Protein AF-0000000084850342 (afdb_homodimer)

Nearest PDB structures (foldseek):
  2ftr-assembly1_B  TM=5.563E-01  e=1.053E-02  Halalkalibacterium halodurans C-125
  3hfk-assembly1_A  TM=5.126E-01  e=3.445E-02  Pseudomonas reinekei
  3csy-assembly1_L  TM=2.419E-01  e=5.853E+00  Ebola virus - Mayinga, Zaire, 1976
  7ane-assembly1_ac  TM=3.069E-01  e=9.280E+00  Leishmania major
  7pkt-assembly1_r  TM=1.997E-01  e=8.135E+00  Chlamydomonas reinhardtii

Solvent-accessible surface area (backbone atoms only — not comparable to full-atom values): 12712 Å² total; per-residue (Å²): 54,22,56,31,85,89,40,42,66,58,46,54,48,41,42,66,71,43,41,47,60,37,41,51,69,19,76,49,43,52,35,42,40,36,30,36,59,72,46,65,49,55,49,55,73,54,85,68,68,70,76,60,72,71,52,45,31,47,74,50,70,44,58,74,52,78,67,41,72,72,36,68,51,39,49,56,44,71,63,39,71,67,54,52,56,49,60,70,46,37,41,31,39,65,50,71,45,63,44,80,75,46,77,73,45,81,38,72,71,78,72,78,114,53,22,56,33,84,90,39,42,67,57,47,54,45,42,42,66,70,44,41,47,60,37,43,49,70,19,78,50,38,47,35,42,38,35,31,36,59,73,46,68,49,57,48,56,73,52,85,67,68,71,76,58,71,72,52,46,32,47,76,49,71,43,59,74,52,78,67,42,72,71,35,69,51,39,50,56,44,71,62,39,71,67,54,52,53,48,61,72,46,37,41,31,41,64,50,71,46,64,44,79,74,50,77,48,64,74,43,70,71,75,73,78,114

InterPro domains:
  IPR011008 Dimeric alpha-beta barrel [SSF54909] (3-90)

Radius of gyration: 18.78 Å; Cα contacts (8 Å, |Δi|>4): 374; chains: 2; bounding box: 49×50×40 Å

Foldseek 3Di:
DAFDPVCVVVLVCCVVPAQVVLLVPQPFWDDKDKDADDDDFDDDPDPPPPGDDDHGMDMDTGGNDPCSCVDPSNVVSCPDPSNVVRVVRGPDDDDDDDDDPDDPDPPPPVPVD/DAFDPVCVVVLVCCVVPAQVVLLVPQPFWDDKDKDADDDDFDDDPDPPPPGDDDHGMDMDTGGNDPCSCVDPSNVVSCPDPSNVVRVVRGPDDDDDDDDDPDDDDPPPPVPVD

Organism: Agaricus bisporus var. burnettii (strain JB137-S8 / ATCC MYA-4627 / FGSC 10392) (NCBI:txid597362)

Secondary structure (DSSP, 8-state):
-EE-GGGHHHHHHHIIIIIHHHHHTSTTEEEEEEEEEEEEEEEESSS-----PPPSEEEEEEES-GGGGGSHHHHHHT--HHHHHHHHTEEEEEEEEEEEEEEEEE---GGG-/-EE-GGGHHHHHHHIIIIIHHHHHTSTTEEEEEEEEEEEEEEEESSS-----PPPSEEEEEEES-GGGGGSHHHHHHT--HHHHHHHHHEEEEEEEEEEEEEE------GGG-

Structure (mmCIF, N/CA/C/O backbone):
data_AF-0000000084850342-model_v1
#
loop_
_entity.id
_entity.type
_entity.pdbx_description
1 polymer 'EthD domain-containing protein'
#
loop_
_a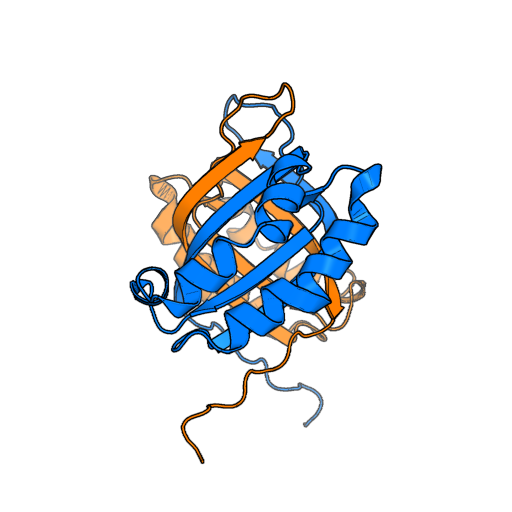tom_site.group_PDB
_atom_site.id
_atom_site.type_symbol
_atom_site.label_atom_id
_atom_site.label_alt_id
_atom_site.label_comp_id
_atom_site.label_asym_id
_atom_site.label_entity_id
_atom_site.label_seq_id
_atom_site.pdbx_PDB_ins_code
_atom_site.Cartn_x
_atom_site.Cartn_y
_atom_site.Cartn_z
_atom_site.occupancy
_atom_site.B_iso_or_equiv
_atom_site.auth_seq_id
_atom_site.auth_comp_id
_atom_site.auth_asym_id
_atom_site.auth_atom_id
_atom_site.pdbx_PDB_model_num
ATOM 1 N N . MET A 1 1 ? 6.309 -6.066 -6.074 1 93.88 1 MET A N 1
ATOM 2 C CA . MET A 1 1 ? 7.238 -6.98 -6.73 1 93.88 1 MET A CA 1
ATOM 3 C C . MET A 1 1 ? 7.695 -6.426 -8.07 1 93.88 1 MET A C 1
ATOM 5 O O . MET A 1 1 ? 6.934 -5.742 -8.758 1 93.88 1 MET A O 1
ATOM 9 N N . THR A 1 2 ? 8.961 -6.754 -8.398 1 93.5 2 THR A N 1
ATOM 10 C CA . THR A 1 2 ? 9.523 -6.391 -9.688 1 93.5 2 THR A CA 1
ATOM 11 C C . THR A 1 2 ? 10.039 -7.625 -10.422 1 93.5 2 THR A C 1
ATOM 13 O O . THR A 1 2 ? 11.086 -8.172 -10.062 1 93.5 2 THR A O 1
ATOM 16 N N . PRO A 1 3 ? 9.242 -8.078 -11.406 1 95.75 3 PRO A N 1
ATOM 17 C CA . PRO A 1 3 ? 9.766 -9.172 -12.234 1 95.75 3 PRO A CA 1
ATOM 18 C C . PRO A 1 3 ? 10.914 -8.727 -13.133 1 95.75 3 PRO A C 1
ATOM 20 O O . PRO A 1 3 ? 11.125 -7.527 -13.328 1 95.75 3 PRO A O 1
ATOM 23 N N . SER A 1 4 ? 11.703 -9.703 -13.609 1 94.56 4 SER A N 1
ATOM 24 C CA . SER A 1 4 ? 12.633 -9.367 -14.68 1 94.56 4 SER A CA 1
ATOM 25 C C . SER A 1 4 ? 11.898 -8.867 -15.922 1 94.56 4 SER A C 1
ATOM 27 O O . SER A 1 4 ? 10.719 -9.172 -16.109 1 94.56 4 SER A O 1
ATOM 29 N N . PRO A 1 5 ? 12.602 -8.031 -16.672 1 93.94 5 PRO A N 1
ATOM 30 C CA . PRO A 1 5 ? 11.938 -7.543 -17.891 1 93.94 5 PRO A CA 1
ATOM 31 C C . PRO A 1 5 ? 11.398 -8.672 -18.766 1 93.94 5 PRO A C 1
ATOM 33 O O . PRO A 1 5 ? 10.312 -8.555 -19.344 1 93.94 5 PRO A O 1
ATOM 36 N N . GLU A 1 6 ? 12.109 -9.812 -18.797 1 95.56 6 GLU A N 1
ATOM 37 C CA . GLU A 1 6 ? 11.727 -10.938 -19.641 1 95.56 6 GLU A CA 1
ATOM 38 C C . GLU A 1 6 ? 10.516 -11.672 -19.062 1 95.56 6 GLU A C 1
ATOM 40 O O . GLU A 1 6 ? 9.805 -12.375 -19.797 1 95.56 6 GLU A O 1
ATOM 45 N N . SER A 1 7 ? 10.25 -11.484 -17.828 1 96.56 7 SER A N 1
ATOM 46 C CA . SER A 1 7 ? 9.203 -12.266 -17.188 1 96.56 7 SER A CA 1
ATOM 47 C C . SER A 1 7 ? 7.988 -11.398 -16.859 1 96.56 7 SER A C 1
ATOM 49 O O . SER A 1 7 ? 7.031 -11.859 -16.234 1 96.56 7 SER A O 1
ATOM 51 N N . ASP A 1 8 ? 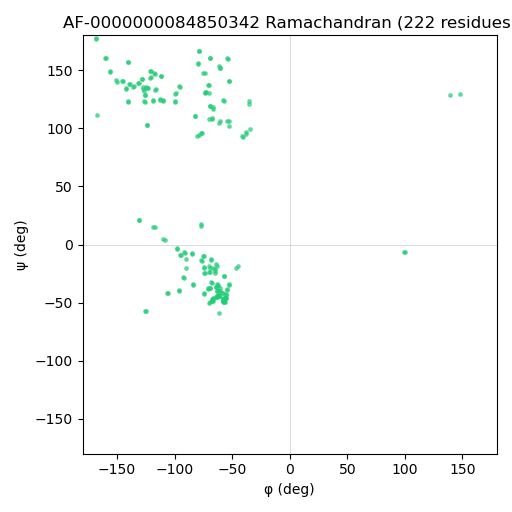8.047 -10.172 -17.281 1 95.75 8 ASP A N 1
ATOM 52 C CA . ASP A 1 8 ? 7.016 -9.195 -16.938 1 95.75 8 ASP A CA 1
ATOM 53 C C . ASP A 1 8 ? 5.641 -9.672 -17.391 1 95.75 8 ASP A C 1
ATOM 55 O O . ASP A 1 8 ? 4.676 -9.641 -16.625 1 95.75 8 ASP A O 1
ATOM 59 N N . GLN A 1 9 ? 5.52 -10.094 -18.625 1 94.75 9 GLN A N 1
ATOM 60 C CA . GLN A 1 9 ? 4.25 -10.555 -19.172 1 94.75 9 GLN A CA 1
ATOM 61 C C . GLN A 1 9 ? 3.752 -11.797 -18.438 1 94.75 9 GLN A C 1
ATOM 63 O O . GLN A 1 9 ? 2.572 -11.891 -18.094 1 94.75 9 GLN A O 1
ATOM 68 N N . GLN A 1 10 ? 4.656 -12.719 -18.219 1 96 10 GLN A N 1
ATOM 69 C CA . GLN A 1 10 ? 4.301 -13.945 -17.531 1 96 10 GLN A CA 1
ATOM 70 C C . GLN A 1 10 ? 3.84 -13.656 -16.109 1 96 10 GLN A C 1
ATOM 72 O O . GLN A 1 10 ? 2.912 -14.297 -15.602 1 96 10 GLN A O 1
ATOM 77 N N . PHE A 1 11 ? 4.492 -12.773 -15.492 1 96.69 11 PHE A N 1
ATOM 78 C CA . PHE A 1 11 ? 4.145 -12.352 -14.141 1 96.69 11 PHE A CA 1
ATOM 79 C C . PHE A 1 11 ? 2.701 -11.867 -14.078 1 96.69 11 PHE A C 1
ATOM 81 O O . PHE A 1 11 ? 1.923 -12.32 -13.234 1 96.69 11 PHE A O 1
ATOM 88 N N . ASN A 1 12 ? 2.334 -11.023 -14.961 1 95.06 12 ASN A N 1
ATOM 89 C CA . ASN A 1 12 ? 0.984 -10.469 -14.969 1 95.06 12 ASN A CA 1
ATOM 90 C C . ASN A 1 12 ? -0.051 -11.523 -15.359 1 95.06 12 ASN A C 1
ATOM 92 O O . ASN A 1 12 ? -1.15 -11.555 -14.805 1 95.06 12 ASN A O 1
ATOM 96 N N . LYS A 1 13 ? 0.333 -12.352 -16.266 1 95.25 13 LYS A N 1
ATOM 97 C CA . LYS A 1 13 ? -0.56 -13.445 -16.641 1 95.25 13 LYS A CA 1
ATOM 98 C C . LYS A 1 13 ? -0.806 -14.383 -15.453 1 95.25 13 LYS A C 1
ATOM 100 O O . LYS A 1 13 ? -1.935 -14.828 -15.234 1 95.25 13 LYS A O 1
ATOM 105 N N . TRP A 1 14 ? 0.249 -14.703 -14.75 1 97.19 14 TRP A N 1
ATOM 106 C CA . TRP A 1 14 ? 0.141 -15.547 -13.562 1 97.19 14 TRP A CA 1
ATOM 107 C C . TRP A 1 14 ? -0.807 -14.922 -12.539 1 97.19 14 TRP A C 1
ATOM 109 O O . TRP A 1 14 ? -1.661 -15.617 -11.984 1 97.19 14 TRP A O 1
ATOM 119 N N . TYR A 1 15 ? -0.65 -13.648 -12.281 1 95.38 15 TYR A N 1
ATOM 120 C CA . TYR A 1 15 ? -1.529 -12.961 -11.336 1 95.38 15 TYR A CA 1
ATOM 121 C C . TYR A 1 15 ? -2.988 -13.109 -11.75 1 95.38 15 TYR A C 1
ATOM 123 O O . TYR A 1 15 ? -3.842 -13.453 -10.93 1 95.38 15 TYR A O 1
ATOM 131 N N . ASP A 1 16 ? -3.25 -12.898 -13.023 1 92.75 16 ASP A N 1
ATOM 132 C CA . ASP A 1 16 ? -4.613 -12.852 -13.547 1 92.75 16 ASP A CA 1
ATOM 133 C C . ASP A 1 16 ? -5.219 -14.25 -13.625 1 92.75 16 ASP A C 1
ATOM 135 O O . ASP A 1 16 ? -6.391 -14.445 -13.289 1 92.75 16 ASP A O 1
ATOM 139 N N . ASP A 1 17 ? -4.441 -15.156 -14.062 1 95.38 17 ASP A N 1
ATOM 140 C CA . ASP A 1 17 ? -4.996 -16.453 -14.445 1 95.38 17 ASP A CA 1
ATOM 141 C C . ASP A 1 17 ? -4.957 -17.422 -13.266 1 95.38 17 ASP A C 1
ATOM 143 O O . ASP A 1 17 ? -5.754 -18.359 -13.211 1 95.38 17 ASP A O 1
ATOM 147 N N . GLU A 1 18 ? -4.023 -17.25 -12.398 1 97.25 18 GLU A N 1
ATOM 148 C CA . GLU A 1 18 ? -3.871 -18.266 -11.359 1 97.25 18 GLU A CA 1
ATOM 149 C C . GLU A 1 18 ? -3.938 -17.625 -9.969 1 97.25 18 GLU A C 1
ATOM 151 O O . GLU A 1 18 ? -4.77 -18.016 -9.148 1 97.25 18 GLU A O 1
ATOM 156 N N . HIS A 1 19 ? -3.07 -16.656 -9.648 1 96.75 19 HIS A N 1
ATOM 157 C CA . HIS A 1 19 ? -2.82 -16.266 -8.266 1 96.75 19 HIS A CA 1
ATOM 158 C C . HIS A 1 19 ? -4.051 -15.609 -7.648 1 96.75 19 HIS A C 1
ATOM 160 O O . HIS A 1 19 ? -4.484 -16 -6.559 1 96.75 19 HIS A O 1
ATOM 166 N N . ILE A 1 20 ? -4.594 -14.688 -8.406 1 94.75 20 ILE A N 1
ATOM 167 C CA . ILE A 1 20 ? -5.734 -13.969 -7.848 1 94.75 20 ILE A CA 1
ATOM 168 C C . ILE A 1 20 ? -6.934 -14.906 -7.746 1 94.75 20 ILE A C 1
ATOM 170 O O . ILE A 1 20 ? -7.574 -14.992 -6.695 1 94.75 20 ILE A O 1
ATOM 174 N N . PRO A 1 21 ? -7.27 -15.633 -8.844 1 95 21 PRO A N 1
ATOM 175 C CA . PRO A 1 21 ? -8.383 -16.578 -8.719 1 95 21 PRO A CA 1
ATOM 176 C C . PRO A 1 21 ? -8.203 -17.562 -7.566 1 95 21 PRO A C 1
ATOM 178 O O . PRO A 1 21 ? -9.156 -17.859 -6.84 1 95 21 PRO A O 1
ATOM 181 N N . MET A 1 22 ? -7.027 -18.047 -7.324 1 96.38 22 MET A N 1
ATOM 182 C CA . MET A 1 22 ? -6.793 -19 -6.238 1 96.38 22 MET A CA 1
ATOM 183 C C . MET A 1 22 ? -6.914 -18.312 -4.883 1 96.38 22 MET A C 1
ATOM 185 O O . MET A 1 22 ? -7.445 -18.906 -3.934 1 96.38 22 MET A O 1
ATOM 189 N N . LEU A 1 23 ? -6.461 -17.078 -4.719 1 96.25 23 LEU A N 1
ATOM 190 C CA . LEU A 1 23 ? -6.586 -16.344 -3.467 1 96.25 23 LEU A CA 1
ATOM 191 C C . LEU A 1 23 ? -8.047 -16.016 -3.174 1 96.25 23 LEU A C 1
ATOM 193 O O . LEU A 1 23 ? -8.461 -15.953 -2.012 1 96.25 23 LEU A O 1
ATOM 197 N N . SER A 1 24 ? -8.789 -15.797 -4.246 1 93.94 24 SER A N 1
ATOM 198 C CA . SER A 1 24 ? -10.172 -15.359 -4.102 1 93.94 24 SER A CA 1
ATOM 199 C C . SER A 1 24 ? -11.023 -16.438 -3.426 1 93.94 24 SER A C 1
ATOM 201 O O . SER A 1 24 ? -12.094 -16.141 -2.895 1 93.94 24 SER A O 1
ATOM 203 N N . VAL A 1 25 ? -10.617 -17.656 -3.438 1 94.38 25 VAL A N 1
ATOM 204 C CA . VAL A 1 25 ? -11.414 -18.719 -2.842 1 94.38 25 VAL A CA 1
ATOM 205 C C . VAL A 1 25 ? -10.906 -19.016 -1.434 1 94.38 25 VAL A C 1
ATOM 207 O O . VAL A 1 25 ? -11.414 -19.922 -0.76 1 94.38 25 VAL A O 1
ATOM 210 N N . VAL A 1 26 ? -9.875 -18.406 -0.998 1 95.5 26 VAL A N 1
ATOM 211 C CA . VAL A 1 26 ? -9.383 -18.547 0.369 1 95.5 26 VAL A CA 1
ATOM 212 C C . VAL A 1 26 ? -10.359 -17.891 1.339 1 95.5 26 VAL A C 1
ATOM 214 O O . VAL A 1 26 ? -10.609 -16.688 1.255 1 95.5 26 VAL A O 1
ATOM 217 N N . PRO A 1 27 ? -10.898 -18.703 2.246 1 96.56 27 PRO A N 1
ATOM 218 C CA . PRO A 1 27 ? -11.789 -18.078 3.223 1 96.56 27 PRO A CA 1
ATOM 219 C C . PRO A 1 27 ? -11.117 -16.953 4.008 1 96.56 27 PRO A C 1
ATOM 221 O O . PRO A 1 27 ? -10.062 -17.156 4.609 1 96.56 27 PRO A O 1
ATOM 224 N N . GLY A 1 28 ? -11.688 -15.734 3.973 1 96.19 28 GLY A N 1
ATOM 225 C CA . GLY A 1 28 ? -11.156 -14.609 4.715 1 96.19 28 GLY A CA 1
ATOM 226 C C . GLY A 1 28 ? -10.328 -13.672 3.859 1 96.19 28 GLY A C 1
ATOM 227 O O . GLY A 1 28 ? -9.844 -12.641 4.344 1 96.19 28 GLY A O 1
ATOM 228 N N . TRP A 1 29 ? -10.102 -14.055 2.635 1 95.5 29 TRP A N 1
ATOM 229 C CA . TRP A 1 29 ? -9.492 -13.133 1.676 1 95.5 29 TRP A CA 1
ATOM 230 C C . TRP A 1 29 ? -10.539 -12.203 1.075 1 95.5 29 TRP A C 1
ATOM 232 O O . TRP A 1 29 ? -11.352 -12.625 0.242 1 95.5 29 TRP A O 1
ATOM 242 N N . LEU A 1 30 ? -10.484 -10.984 1.405 1 93.56 30 LEU A N 1
ATOM 243 C CA . LEU A 1 30 ? -11.641 -10.109 1.222 1 93.56 30 LEU A CA 1
ATOM 244 C C . LEU A 1 30 ? -11.539 -9.344 -0.091 1 93.56 30 LEU A C 1
ATOM 246 O O . LEU A 1 30 ? -12.555 -9.102 -0.756 1 93.56 30 LEU A O 1
ATOM 250 N N . SER A 1 31 ? -10.359 -8.922 -0.391 1 92 31 SER A N 1
ATOM 251 C CA . SER A 1 31 ? -10.18 -8.172 -1.627 1 92 31 SER A CA 1
ATOM 252 C C . SER A 1 31 ? -8.719 -8.188 -2.068 1 92 31 SER A C 1
ATOM 254 O O . SER A 1 31 ? -7.828 -8.516 -1.28 1 92 31 SER A O 1
ATOM 256 N N . ALA A 1 32 ? -8.539 -7.906 -3.328 1 93.38 32 ALA A N 1
ATOM 257 C CA . ALA A 1 32 ? -7.215 -7.727 -3.926 1 93.38 32 ALA A CA 1
ATOM 258 C C . ALA A 1 32 ? -7.23 -6.605 -4.961 1 93.38 32 ALA A C 1
ATOM 260 O O . ALA A 1 32 ? -8.156 -6.512 -5.77 1 93.38 32 ALA A O 1
ATOM 261 N N . LYS A 1 33 ? -6.266 -5.754 -4.895 1 91.88 33 LYS A N 1
ATOM 262 C CA . LYS A 1 33 ? -6.055 -4.699 -5.887 1 91.88 33 LYS A CA 1
ATOM 263 C C . LYS A 1 33 ? -4.605 -4.676 -6.363 1 91.88 33 LYS A C 1
ATOM 265 O O . LYS A 1 33 ? -3.682 -4.852 -5.562 1 91.88 33 LYS A O 1
ATOM 270 N N . ARG A 1 34 ? -4.492 -4.484 -7.645 1 94.75 34 ARG A N 1
ATOM 271 C CA . ARG A 1 34 ? -3.146 -4.418 -8.211 1 94.75 34 ARG A CA 1
ATOM 272 C C . ARG A 1 34 ? -2.871 -3.049 -8.82 1 94.75 34 ARG A C 1
ATOM 274 O O . ARG A 1 34 ? -3.77 -2.428 -9.391 1 94.75 34 ARG A O 1
ATOM 281 N N . PHE A 1 35 ? -1.648 -2.666 -8.711 1 94.5 35 PHE A N 1
ATOM 282 C CA . PHE A 1 35 ? -1.191 -1.359 -9.172 1 94.5 3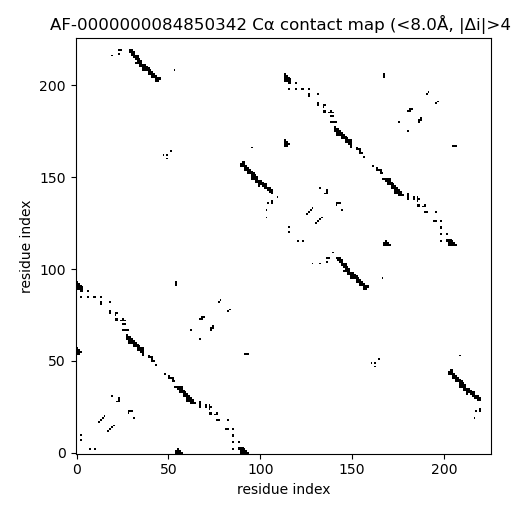5 PHE A CA 1
ATOM 283 C C . PHE A 1 35 ? 0.179 -1.468 -9.828 1 94.5 35 PHE A C 1
ATOM 285 O O . PHE A 1 35 ? 0.919 -2.422 -9.586 1 94.5 35 PHE A O 1
ATOM 292 N N . VAL A 1 36 ? 0.462 -0.526 -10.641 1 93.81 36 VAL A N 1
ATOM 293 C CA . VAL A 1 36 ? 1.792 -0.409 -11.234 1 93.81 36 VAL A CA 1
ATOM 294 C C . VAL A 1 36 ? 2.404 0.939 -10.859 1 93.81 36 VAL A C 1
ATOM 296 O O . VAL A 1 36 ? 1.713 1.961 -10.852 1 93.81 36 VAL A O 1
ATOM 299 N N . LEU A 1 37 ? 3.691 0.932 -10.648 1 94.38 37 LEU A N 1
ATOM 300 C CA . LEU A 1 37 ? 4.41 2.117 -10.195 1 94.38 37 LEU A CA 1
ATOM 301 C C . LEU A 1 37 ? 4.547 3.135 -11.32 1 94.38 37 LEU A C 1
ATOM 303 O O . LEU A 1 37 ? 4.969 2.789 -12.43 1 94.38 37 LEU A O 1
ATOM 307 N N . CYS A 1 38 ? 4.195 4.387 -11 1 93.75 38 CYS A N 1
ATOM 308 C CA . CYS A 1 38 ? 4.367 5.488 -11.938 1 93.75 38 CYS A CA 1
ATOM 309 C C . CYS A 1 38 ? 5.543 6.371 -11.531 1 93.75 38 CYS A C 1
ATOM 311 O O . CYS A 1 38 ? 6.305 6.828 -12.391 1 93.75 38 CYS A O 1
ATOM 313 N N . ALA A 1 39 ? 5.699 6.652 -10.336 1 91.69 39 ALA A N 1
ATOM 314 C CA . ALA A 1 39 ? 6.754 7.484 -9.758 1 91.69 39 ALA A CA 1
ATOM 315 C C . ALA A 1 39 ? 6.977 7.148 -8.289 1 91.69 39 ALA A C 1
ATOM 317 O O . ALA A 1 39 ? 6.066 6.668 -7.609 1 91.69 39 ALA A O 1
ATOM 318 N N . SER A 1 40 ? 8.18 7.309 -7.887 1 89.62 40 SER A N 1
ATOM 319 C CA . SER A 1 40 ? 8.484 7.059 -6.484 1 89.62 40 SER A CA 1
ATOM 320 C C . SER A 1 40 ? 9.641 7.93 -6.004 1 89.62 40 SER A C 1
ATOM 322 O O . SER A 1 40 ? 10.586 8.18 -6.754 1 89.62 40 SER A O 1
ATOM 324 N N . ILE A 1 41 ? 9.477 8.406 -4.809 1 86.94 41 ILE A N 1
ATOM 325 C CA . ILE A 1 41 ? 10.547 9.117 -4.117 1 86.94 41 ILE A CA 1
ATOM 326 C C . ILE A 1 41 ? 10.812 8.461 -2.764 1 86.94 41 ILE A C 1
ATOM 328 O O . ILE A 1 41 ? 9.883 8.07 -2.062 1 86.94 41 ILE A O 1
ATOM 332 N N . TYR A 1 42 ? 12.07 8.305 -2.518 1 85.88 42 TYR A N 1
ATOM 333 C CA . TYR A 1 42 ? 12.5 7.77 -1.23 1 85.88 42 TYR A CA 1
ATOM 334 C C . TYR A 1 42 ? 13.523 8.688 -0.57 1 85.88 42 TYR A C 1
ATOM 336 O O . TYR A 1 42 ? 14.422 9.203 -1.235 1 85.88 42 TYR A O 1
ATOM 344 N N . GLN A 1 43 ? 13.281 8.938 0.662 1 85.31 43 GLN A N 1
ATOM 345 C CA . GLN A 1 43 ? 14.211 9.719 1.469 1 85.31 43 GLN A CA 1
ATOM 346 C C . GLN A 1 43 ? 14.43 9.07 2.834 1 85.31 43 GLN A C 1
ATOM 348 O O . GLN A 1 43 ? 13.484 8.578 3.453 1 85.31 43 GLN A O 1
ATOM 353 N N . SER A 1 44 ? 15.625 9.016 3.252 1 85 44 SER A N 1
ATOM 354 C CA . SER A 1 44 ? 15.969 8.484 4.562 1 85 44 SER A CA 1
ATOM 355 C C . SER A 1 44 ? 17.047 9.32 5.234 1 85 44 SER A C 1
ATOM 357 O O . SER A 1 44 ? 17.906 9.898 4.559 1 85 44 SER A O 1
ATOM 359 N N . THR A 1 45 ? 16.938 9.57 6.438 1 78.19 45 THR A N 1
ATOM 360 C CA . THR A 1 45 ? 17.984 10.242 7.18 1 78.19 45 THR A CA 1
ATOM 361 C C . THR A 1 45 ? 19.031 9.242 7.664 1 78.19 45 THR A C 1
ATOM 363 O O . THR A 1 45 ? 20.031 9.625 8.266 1 78.19 45 THR A O 1
ATOM 366 N N . GLY A 1 46 ? 18.703 8.023 7.473 1 69.88 46 GLY A N 1
ATOM 367 C CA . GLY A 1 46 ? 19.688 7.02 7.875 1 69.88 46 GLY A CA 1
ATOM 368 C C . GLY A 1 46 ? 20.812 6.84 6.875 1 69.88 46 GLY A C 1
ATOM 369 O O . GLY A 1 46 ? 20.891 7.57 5.883 1 69.88 46 GLY A O 1
ATOM 370 N N . THR A 1 47 ? 21.781 6.199 7.309 1 59.56 47 THR A N 1
ATOM 371 C CA . THR A 1 47 ? 23.031 6 6.574 1 59.56 47 THR A CA 1
ATOM 372 C C . THR A 1 47 ? 22.781 5.172 5.316 1 59.56 47 THR A C 1
ATOM 374 O O . THR A 1 47 ? 23.688 5.004 4.492 1 59.56 47 THR A O 1
ATOM 377 N N . THR A 1 48 ? 21.766 4.488 5.402 1 55.31 48 THR A N 1
ATOM 378 C CA . THR A 1 48 ? 21.641 3.658 4.207 1 55.31 48 THR A CA 1
ATOM 379 C C . THR A 1 48 ? 21.141 4.484 3.023 1 55.31 48 THR A C 1
ATOM 381 O O . THR A 1 48 ? 20.156 5.227 3.143 1 55.31 48 THR A O 1
ATOM 384 N N . THR A 1 49 ? 22.047 4.961 2.199 1 51.66 49 THR A N 1
ATOM 385 C CA . THR A 1 49 ? 21.859 5.801 1.023 1 51.66 49 THR A CA 1
ATOM 386 C C . THR A 1 49 ? 21.031 5.07 -0.04 1 51.66 49 THR A C 1
ATOM 388 O O . THR A 1 49 ? 20.766 5.625 -1.108 1 51.66 49 THR A O 1
ATOM 391 N N . ALA A 1 50 ? 21 3.771 0.148 1 51.84 50 ALA A N 1
ATOM 392 C CA . ALA A 1 50 ? 20.562 3.205 -1.123 1 51.84 50 ALA A CA 1
ATOM 393 C C . ALA A 1 50 ? 19.109 3.576 -1.411 1 51.84 50 ALA A C 1
ATOM 395 O O . ALA A 1 50 ? 18.234 3.4 -0.558 1 51.84 50 ALA A O 1
ATOM 396 N N . ALA A 1 51 ? 19.094 4.496 -2.422 1 53.5 51 ALA A N 1
ATOM 397 C CA . ALA A 1 51 ? 17.828 4.867 -3.055 1 53.5 51 ALA A CA 1
ATOM 398 C C . ALA A 1 51 ? 16.922 3.66 -3.201 1 53.5 51 ALA A C 1
ATOM 400 O O . ALA A 1 51 ? 17.344 2.605 -3.68 1 53.5 51 ALA A O 1
ATOM 401 N N . ARG A 1 52 ? 15.93 3.441 -2.211 1 63.97 52 ARG A N 1
ATOM 402 C CA . ARG A 1 52 ? 14.969 2.348 -2.348 1 63.97 52 ARG A CA 1
ATOM 403 C C . ARG A 1 52 ? 13.828 2.732 -3.281 1 63.97 52 ARG A C 1
ATOM 405 O O . ARG A 1 52 ? 13.148 3.734 -3.057 1 63.97 52 ARG A O 1
ATOM 412 N N . ARG A 1 53 ? 14.07 2.344 -4.594 1 69.81 53 ARG A N 1
ATOM 413 C CA . ARG A 1 53 ? 12.906 2.49 -5.453 1 69.81 53 ARG A CA 1
ATOM 414 C C . ARG A 1 53 ? 11.836 1.461 -5.102 1 69.81 53 ARG A C 1
ATOM 416 O O . ARG A 1 53 ? 12.148 0.309 -4.797 1 69.81 53 ARG A O 1
ATOM 423 N N . ALA A 1 54 ? 10.641 1.933 -4.945 1 82.44 54 ALA A N 1
ATOM 424 C CA . ALA A 1 54 ? 9.523 1.016 -4.758 1 82.44 54 ALA A CA 1
ATOM 425 C C . ALA A 1 54 ? 9.477 -0.032 -5.867 1 82.44 54 ALA A C 1
ATOM 427 O O . ALA A 1 54 ? 9.844 0.249 -7.012 1 82.44 54 ALA A O 1
ATOM 428 N N . PRO A 1 55 ? 9.156 -1.26 -5.535 1 89.94 55 PRO A N 1
ATOM 429 C CA . PRO A 1 55 ? 8.984 -2.26 -6.59 1 89.94 55 PRO A CA 1
ATOM 430 C C . PRO A 1 55 ? 7.988 -1.823 -7.664 1 89.94 55 PRO A C 1
ATOM 432 O O . PRO A 1 55 ? 7.117 -0.988 -7.398 1 89.94 55 PRO A O 1
ATOM 435 N N . LYS A 1 56 ? 8.062 -2.396 -8.789 1 92.81 56 LYS A N 1
ATOM 436 C CA . LYS A 1 56 ? 7.285 -2.002 -9.961 1 92.81 56 LYS A CA 1
ATOM 437 C C . LYS A 1 56 ? 5.793 -2.24 -9.734 1 92.81 56 LYS A C 1
ATOM 439 O O . LYS A 1 56 ? 4.965 -1.397 -10.094 1 92.81 56 LYS A O 1
ATOM 444 N N . TYR A 1 57 ? 5.484 -3.443 -9.203 1 94.94 57 TYR A N 1
ATOM 445 C CA . TYR A 1 57 ? 4.082 -3.791 -9 1 94.94 57 TYR A CA 1
ATOM 446 C C . TYR A 1 57 ? 3.744 -3.861 -7.52 1 94.94 57 TYR A C 1
ATOM 448 O O . TYR A 1 57 ? 4.574 -4.273 -6.703 1 94.94 57 TYR A O 1
ATOM 456 N N . LEU A 1 58 ? 2.588 -3.469 -7.238 1 95.06 58 LEU A N 1
ATOM 457 C CA . LEU A 1 58 ? 2.039 -3.59 -5.895 1 95.06 58 LEU A CA 1
ATOM 458 C C . LEU A 1 58 ? 0.707 -4.332 -5.914 1 95.06 58 LEU A C 1
ATOM 460 O O . LEU A 1 58 ? -0.163 -4.031 -6.734 1 95.06 58 LEU A O 1
ATOM 464 N N . ALA A 1 59 ? 0.561 -5.301 -5.137 1 95.44 59 ALA A N 1
ATOM 465 C CA . ALA A 1 59 ? -0.713 -5.953 -4.84 1 95.44 59 ALA A CA 1
ATOM 466 C C . ALA A 1 59 ? -1.13 -5.711 -3.395 1 95.44 59 ALA A C 1
ATOM 468 O O . ALA A 1 59 ? -0.348 -5.941 -2.469 1 95.44 59 ALA A O 1
ATOM 469 N N . VAL A 1 60 ? -2.297 -5.188 -3.211 1 94.5 60 VAL A N 1
ATOM 470 C CA . VAL A 1 60 ? -2.854 -4.957 -1.883 1 94.5 60 VAL A CA 1
ATOM 471 C C . VAL A 1 60 ? -4.012 -5.918 -1.634 1 94.5 60 VAL A C 1
ATOM 473 O O . VAL A 1 60 ? -5 -5.914 -2.371 1 94.5 60 VAL A O 1
ATOM 476 N N . HIS A 1 61 ? -3.844 -6.66 -0.52 1 95.19 61 HIS A N 1
ATOM 477 C CA . HIS A 1 61 ? -4.871 -7.617 -0.122 1 95.19 61 HIS A CA 1
ATOM 478 C C . HIS A 1 61 ? -5.48 -7.246 1.226 1 95.19 61 HIS A C 1
ATOM 480 O O . HIS A 1 61 ? -4.762 -6.84 2.145 1 95.19 61 HIS A O 1
ATOM 486 N N . GLU A 1 62 ? -6.781 -7.289 1.228 1 93.56 62 GLU A N 1
ATOM 487 C CA . GLU A 1 62 ? -7.473 -7.172 2.506 1 93.56 62 GLU A CA 1
ATOM 488 C C . GLU A 1 62 ? -7.883 -8.539 3.041 1 93.56 62 GLU A C 1
ATOM 490 O O . GLU A 1 62 ? -8.445 -9.352 2.309 1 93.56 62 GLU A O 1
ATOM 495 N N . LEU A 1 63 ? -7.551 -8.766 4.285 1 96 63 LEU A N 1
ATOM 496 C CA . LEU A 1 63 ? -7.805 -10.047 4.941 1 96 63 LEU A CA 1
ATOM 497 C C . LEU A 1 63 ? -8.688 -9.859 6.168 1 96 63 LEU A C 1
ATOM 499 O O . LEU A 1 63 ? -8.625 -8.828 6.836 1 96 63 LEU A O 1
ATOM 503 N N . GLU A 1 64 ? -9.445 -10.914 6.406 1 95.56 64 GLU A N 1
ATOM 504 C CA . GLU A 1 64 ? -10.195 -10.914 7.656 1 95.56 64 GLU A CA 1
ATOM 505 C C . GLU A 1 64 ? -9.266 -10.859 8.867 1 95.56 64 GLU A C 1
ATOM 507 O O . GLU A 1 64 ? -9.539 -10.156 9.836 1 95.56 64 GLU A O 1
ATOM 512 N N . ASN A 1 65 ? -8.258 -11.594 8.859 1 94.69 65 ASN A N 1
ATOM 513 C CA . ASN A 1 65 ? -7.195 -11.641 9.859 1 94.69 65 ASN A CA 1
ATOM 514 C C . ASN A 1 65 ? -5.996 -12.445 9.367 1 94.69 65 ASN A C 1
ATOM 516 O O . ASN A 1 65 ? -6.031 -13.016 8.273 1 94.69 65 ASN A O 1
ATOM 520 N N . VAL A 1 66 ? -4.957 -12.5 10.172 1 94.81 66 VAL A N 1
ATOM 521 C CA . VAL A 1 66 ? -3.697 -13.094 9.734 1 94.81 66 VAL A CA 1
ATOM 522 C C . VAL A 1 66 ? -3.812 -14.617 9.727 1 94.81 66 VAL A C 1
ATOM 524 O O . VAL A 1 66 ? -2.979 -15.305 9.141 1 94.81 66 VAL A O 1
ATOM 527 N N . GLN A 1 67 ? -4.816 -15.195 10.336 1 96.19 67 GLN A N 1
ATOM 528 C CA . GLN A 1 67 ? -4.965 -16.641 10.367 1 96.19 67 GLN A CA 1
ATOM 529 C C . GLN A 1 67 ? -5.285 -17.203 8.984 1 96.19 67 GLN A C 1
ATOM 531 O O . GLN A 1 67 ? -5.199 -18.406 8.758 1 96.19 67 GLN A O 1
ATOM 536 N N . VAL A 1 68 ? -5.621 -16.328 8.102 1 96.69 68 VAL A N 1
ATOM 537 C CA . VAL A 1 68 ? -5.887 -16.719 6.723 1 96.69 68 VAL A CA 1
ATOM 538 C C . VAL A 1 68 ? -4.66 -17.422 6.141 1 96.69 68 VAL A C 1
ATOM 540 O O . VAL A 1 68 ? -4.789 -18.312 5.305 1 96.69 68 VAL A O 1
ATOM 543 N N . PHE A 1 69 ? -3.5 -17.109 6.637 1 96.62 69 PHE A N 1
ATOM 544 C CA . PHE A 1 69 ? -2.26 -17.656 6.105 1 96.62 69 PHE A CA 1
ATOM 545 C C . PHE A 1 69 ? -2.08 -19.109 6.531 1 96.62 69 PHE A C 1
ATOM 547 O O . PHE A 1 69 ? -1.224 -19.812 5.996 1 96.62 69 PHE A O 1
ATOM 554 N N . ASP A 1 70 ? -2.932 -19.562 7.461 1 97 70 ASP A N 1
ATOM 555 C CA . ASP A 1 70 ? -2.838 -20.938 7.961 1 97 70 ASP A CA 1
ATOM 556 C C . ASP A 1 70 ? -3.775 -21.859 7.191 1 97 70 ASP A C 1
ATOM 558 O O . ASP A 1 70 ? -3.732 -23.078 7.371 1 97 70 ASP A O 1
ATOM 562 N N . LYS A 1 71 ? -4.578 -21.359 6.41 1 96.88 71 LYS A N 1
ATOM 563 C CA . LYS A 1 71 ? -5.582 -22.156 5.703 1 96.88 71 LYS A CA 1
ATOM 564 C C . LYS A 1 71 ? -4.949 -22.953 4.57 1 96.88 71 LYS A C 1
ATOM 566 O O . LYS A 1 71 ? -3.98 -22.516 3.951 1 96.88 71 LYS A O 1
ATOM 571 N N . SER A 1 72 ? -5.551 -24.109 4.352 1 97.62 72 SER A N 1
ATOM 572 C CA . SER A 1 72 ? -5.055 -24.984 3.291 1 97.62 72 SER A CA 1
ATOM 573 C C . SER A 1 72 ? -5.203 -24.328 1.924 1 97.62 72 SER A C 1
ATOM 575 O O . SER A 1 72 ? -4.367 -24.516 1.04 1 97.62 72 SER A O 1
ATOM 577 N N . GLU A 1 73 ? -6.328 -23.562 1.713 1 97.44 73 GLU A N 1
ATOM 578 C CA . GLU A 1 73 ? -6.551 -22.875 0.439 1 97.44 73 GLU A CA 1
ATOM 579 C C . GLU A 1 73 ? -5.445 -21.875 0.15 1 97.44 73 GLU A C 1
ATOM 581 O O . GLU A 1 73 ? -5.059 -21.672 -1.004 1 97.44 73 GLU A O 1
ATOM 586 N N . TYR A 1 74 ? -4.973 -21.219 1.163 1 98.06 74 TYR A N 1
ATOM 587 C CA . TYR A 1 74 ? -3.867 -20.281 0.982 1 98.06 74 TYR A CA 1
ATOM 588 C C . TYR A 1 74 ? -2.592 -21.016 0.583 1 98.06 74 TYR A C 1
ATOM 590 O O . TYR A 1 74 ? -1.889 -20.594 -0.339 1 98.06 74 TYR A O 1
ATOM 598 N N . ARG A 1 75 ? -2.297 -22.078 1.345 1 97.5 75 ARG A N 1
ATOM 599 C CA . ARG A 1 75 ? -1.122 -22.875 1.004 1 97.5 75 ARG A CA 1
ATOM 600 C C . ARG A 1 75 ? -1.188 -23.359 -0.442 1 97.5 75 ARG A C 1
ATOM 602 O O . ARG A 1 75 ? -0.183 -23.328 -1.156 1 97.5 75 ARG A O 1
ATOM 609 N N . ALA A 1 76 ? -2.311 -23.781 -0.843 1 97.81 76 ALA A N 1
ATOM 610 C CA . ALA A 1 76 ? -2.49 -24.234 -2.223 1 97.81 76 ALA A CA 1
ATOM 611 C C . ALA A 1 76 ? -2.223 -23.094 -3.205 1 97.81 76 ALA A C 1
ATOM 613 O O . ALA A 1 76 ? -1.593 -23.297 -4.246 1 97.81 76 ALA A O 1
ATOM 614 N N . ALA A 1 77 ? -2.695 -21.875 -2.852 1 97.19 77 ALA A N 1
ATOM 615 C CA . ALA A 1 77 ? -2.582 -20.703 -3.729 1 97.19 77 ALA A CA 1
ATOM 616 C C . ALA A 1 77 ? -1.131 -20.25 -3.859 1 97.19 77 ALA A C 1
ATOM 618 O O . ALA A 1 77 ? -0.777 -19.547 -4.805 1 97.19 77 ALA A O 1
ATOM 619 N N . THR A 1 78 ? -0.277 -20.656 -2.904 1 97.56 78 THR A N 1
ATOM 620 C CA . THR A 1 78 ? 1.081 -20.125 -2.885 1 97.56 78 THR A CA 1
ATOM 621 C C . THR A 1 78 ? 2.102 -21.234 -3.09 1 97.56 78 THR A C 1
ATOM 623 O O . THR A 1 78 ? 3.289 -21.062 -2.807 1 97.56 78 THR A O 1
ATOM 626 N N . SER A 1 79 ? 1.643 -22.391 -3.553 1 97.75 79 SER A N 1
ATOM 627 C CA . SER A 1 79 ? 2.568 -23.516 -3.688 1 97.75 79 SER A CA 1
ATOM 628 C C . SER A 1 79 ? 2.453 -24.172 -5.062 1 97.75 79 SER A C 1
ATOM 630 O O . SER A 1 79 ? 2.795 -25.344 -5.23 1 97.75 79 SER A O 1
ATOM 632 N N . THR A 1 80 ? 1.957 -23.516 -6.043 1 98.38 80 THR A N 1
ATOM 633 C CA . THR A 1 80 ? 1.842 -24.062 -7.387 1 98.38 80 THR A CA 1
ATOM 634 C C . THR A 1 80 ? 3.178 -23.984 -8.125 1 98.38 80 THR A C 1
ATOM 636 O O . THR A 1 80 ? 4.012 -23.125 -7.812 1 98.38 80 THR A O 1
ATOM 639 N N . PRO A 1 81 ? 3.396 -24.844 -9.133 1 98.31 81 PRO A N 1
ATOM 640 C CA . PRO A 1 81 ? 4.621 -24.766 -9.93 1 98.31 81 PRO A CA 1
ATOM 641 C C . PRO A 1 81 ? 4.789 -23.422 -10.617 1 98.31 81 PRO A C 1
ATOM 643 O O . PRO A 1 81 ? 5.902 -22.891 -10.688 1 98.31 81 PRO A O 1
ATOM 646 N N . TRP A 1 82 ? 3.701 -22.891 -11.156 1 98.31 82 TRP A N 1
ATOM 647 C CA . TRP A 1 82 ? 3.783 -21.594 -11.82 1 98.31 82 TRP A CA 1
ATOM 648 C C . TRP A 1 82 ? 4.219 -20.5 -10.852 1 98.31 82 TRP A C 1
ATOM 650 O O . TRP A 1 82 ? 5.016 -19.625 -11.195 1 98.31 82 TRP A O 1
ATOM 660 N N . ARG A 1 83 ? 3.666 -20.469 -9.648 1 97.88 83 ARG A N 1
ATOM 661 C CA . ARG A 1 83 ? 4.082 -19.516 -8.633 1 97.88 83 ARG A CA 1
ATOM 662 C C . ARG A 1 83 ? 5.582 -19.609 -8.367 1 97.88 83 ARG A C 1
ATOM 664 O O . ARG A 1 83 ? 6.27 -18.594 -8.305 1 97.88 83 ARG A O 1
ATOM 671 N N . THR A 1 84 ? 6.039 -20.828 -8.234 1 97.44 84 THR A N 1
ATOM 672 C CA . THR A 1 84 ? 7.461 -21.047 -7.996 1 97.44 84 THR A CA 1
ATOM 673 C C . THR A 1 84 ? 8.297 -20.438 -9.117 1 97.44 84 THR A C 1
ATOM 675 O O . THR A 1 84 ? 9.281 -19.75 -8.859 1 97.44 84 THR A O 1
ATOM 678 N N . GLU A 1 85 ? 7.961 -20.719 -10.266 1 97.19 85 GLU A N 1
ATOM 679 C CA . GLU A 1 85 ? 8.664 -20.172 -11.43 1 97.19 85 GLU A CA 1
ATOM 680 C C . GLU A 1 85 ? 8.664 -18.656 -11.406 1 97.19 85 GLU A C 1
ATOM 682 O O . GLU A 1 85 ? 9.695 -18.016 -11.648 1 97.19 85 GLU A O 1
ATOM 687 N N . VAL A 1 86 ? 7.496 -18.047 -11.141 1 97 86 VAL A N 1
ATOM 688 C CA . VAL A 1 86 ? 7.352 -16.594 -11.125 1 97 86 VAL A CA 1
ATOM 689 C C . VAL A 1 86 ? 8.242 -15.992 -10.031 1 97 86 VAL A C 1
ATOM 691 O O . VAL A 1 86 ? 8.961 -15.023 -10.273 1 97 86 VAL A O 1
ATOM 694 N N . MET A 1 87 ? 8.227 -16.609 -8.836 1 96.12 87 MET A N 1
ATOM 695 C CA . MET A 1 87 ? 9.016 -16.094 -7.723 1 96.12 87 MET A CA 1
ATOM 696 C C . MET A 1 87 ? 10.508 -16.141 -8.047 1 96.12 87 MET A C 1
ATOM 698 O O . MET A 1 87 ? 11.25 -15.234 -7.668 1 96.12 87 MET A O 1
ATOM 702 N N . GLU A 1 88 ? 10.953 -17.094 -8.766 1 95.25 88 GLU A N 1
ATOM 703 C CA . GLU A 1 88 ? 12.359 -17.25 -9.133 1 95.25 88 GLU A CA 1
ATOM 704 C C . GLU A 1 88 ? 12.797 -16.172 -10.117 1 95.25 88 GLU A C 1
ATOM 706 O O . GLU A 1 88 ? 13.984 -15.875 -10.242 1 95.25 88 GLU A O 1
ATOM 711 N N . SER A 1 89 ? 11.859 -15.648 -10.797 1 95.56 89 SER A N 1
ATOM 712 C CA . SER A 1 89 ? 12.18 -14.672 -11.836 1 95.56 89 SER A CA 1
ATOM 713 C C . SER A 1 89 ? 12.156 -13.25 -11.281 1 95.56 89 SER A C 1
ATOM 715 O O . SER A 1 89 ? 12.5 -12.305 -11.992 1 95.56 89 SER A O 1
ATOM 717 N N . LEU A 1 90 ? 11.734 -13.031 -10.031 1 94.75 90 LEU A N 1
ATOM 718 C CA . LEU A 1 90 ? 11.602 -11.695 -9.453 1 94.75 90 LEU A CA 1
ATOM 719 C C . LEU A 1 90 ? 12.969 -11.078 -9.203 1 94.75 90 LEU A C 1
ATOM 721 O O . LEU A 1 90 ? 13.891 -11.758 -8.75 1 94.75 90 LEU A O 1
ATOM 725 N N . LYS A 1 91 ? 13.055 -9.812 -9.539 1 91.81 91 LYS A N 1
ATOM 726 C CA . LYS A 1 91 ? 14.242 -9.039 -9.195 1 91.81 91 LYS A CA 1
ATOM 727 C C . LYS A 1 91 ? 14.148 -8.492 -7.777 1 91.81 91 LYS A C 1
ATOM 729 O O . LYS A 1 91 ? 15.172 -8.289 -7.113 1 91.81 91 LYS A O 1
ATOM 734 N N . GLU A 1 92 ? 12.977 -8.18 -7.395 1 90.81 92 GLU A N 1
ATOM 735 C CA . GLU A 1 92 ? 12.703 -7.625 -6.07 1 90.81 92 GLU A CA 1
ATOM 736 C C . GLU A 1 92 ? 11.344 -8.094 -5.547 1 90.81 92 GLU A C 1
ATOM 738 O O . GLU A 1 92 ? 10.367 -8.148 -6.301 1 90.81 92 GLU A O 1
ATOM 743 N N . LYS A 1 93 ? 11.312 -8.367 -4.332 1 91.94 93 LYS A N 1
ATOM 744 C CA . LYS A 1 93 ? 10.086 -8.75 -3.641 1 91.94 93 LYS A CA 1
ATOM 745 C C . LYS A 1 93 ? 10.023 -8.125 -2.25 1 91.94 93 LYS A C 1
ATOM 747 O O . LYS A 1 93 ? 10.977 -8.227 -1.473 1 91.94 93 LYS A O 1
ATOM 752 N N . GLN A 1 94 ? 9.031 -7.43 -2.025 1 90.31 94 GLN A N 1
ATOM 753 C CA . GLN A 1 94 ? 8.727 -6.926 -0.689 1 90.31 94 GLN A CA 1
ATOM 754 C C . GLN A 1 94 ? 7.32 -7.312 -0.257 1 90.31 94 GLN A C 1
ATOM 756 O O . GLN A 1 94 ? 6.359 -7.113 -1.004 1 90.31 94 GLN A O 1
ATOM 761 N N . ARG A 1 95 ? 7.215 -7.977 0.833 1 93.12 95 ARG A N 1
ATOM 762 C CA . ARG A 1 95 ? 5.934 -8.32 1.434 1 93.12 95 ARG A CA 1
ATOM 763 C C . ARG A 1 95 ? 5.789 -7.699 2.818 1 93.12 95 ARG A C 1
ATOM 765 O O . ARG A 1 95 ? 6.668 -7.855 3.668 1 93.12 95 ARG A O 1
ATOM 772 N N . SER A 1 96 ? 4.734 -6.957 2.969 1 93.56 96 SER A N 1
ATOM 773 C CA . SER A 1 96 ? 4.449 -6.371 4.273 1 93.56 96 SER A CA 1
ATOM 774 C C . SER A 1 96 ? 3.055 -6.758 4.758 1 93.56 96 SER A C 1
ATOM 776 O O . SER A 1 96 ? 2.105 -6.785 3.971 1 93.56 96 SER A O 1
ATOM 778 N N . VAL A 1 97 ? 2.951 -7.145 6 1 95.69 97 VAL A N 1
ATOM 779 C CA . VAL A 1 97 ? 1.683 -7.289 6.703 1 95.69 97 VAL A CA 1
ATOM 780 C C . VAL A 1 97 ? 1.433 -6.066 7.582 1 95.69 97 VAL A C 1
ATOM 782 O O . VAL A 1 97 ? 2.273 -5.703 8.406 1 95.69 97 VAL A O 1
ATOM 785 N N . MET A 1 98 ? 0.31 -5.465 7.312 1 96.06 98 MET A N 1
ATOM 786 C CA . MET A 1 98 ? 0.016 -4.211 8 1 96.06 98 MET A CA 1
ATOM 787 C C . MET A 1 98 ? -1.364 -4.254 8.648 1 96.06 98 MET A C 1
ATOM 789 O O . MET A 1 98 ? -2.277 -4.898 8.133 1 96.06 98 MET A O 1
ATOM 793 N N . GLU A 1 99 ? -1.421 -3.66 9.797 1 95.12 99 GLU A N 1
ATOM 794 C CA . GLU A 1 99 ? -2.693 -3.557 10.508 1 95.12 99 GLU A CA 1
ATOM 795 C C . GLU A 1 99 ? -3.373 -2.219 10.227 1 95.12 99 GLU A C 1
ATOM 797 O O . GLU A 1 99 ? -2.719 -1.174 10.211 1 95.12 99 GLU A O 1
ATOM 802 N N . TYR A 1 100 ? -4.68 -2.344 9.984 1 90.62 100 TYR A N 1
ATOM 803 C CA . TYR A 1 100 ? -5.484 -1.146 9.781 1 90.62 100 TYR A CA 1
ATOM 804 C C . TYR A 1 100 ? -5.57 -0.319 11.055 1 90.62 100 TYR A C 1
ATOM 806 O O . TYR A 1 100 ? -5.926 -0.838 12.117 1 90.62 100 TYR A O 1
ATOM 814 N N . VAL A 1 101 ? -5.148 0.855 11.188 1 83.12 101 VAL A N 1
ATOM 815 C CA . VAL A 1 101 ? -5.164 1.747 12.344 1 83.12 101 VAL A CA 1
ATOM 816 C C . VAL A 1 101 ? -6.445 2.576 12.344 1 83.12 101 VAL A C 1
ATOM 818 O O . VAL A 1 101 ? -6.973 2.914 13.406 1 83.12 101 VAL A O 1
ATOM 821 N N . GLY A 1 102 ? -7.121 2.742 11.297 1 66.06 102 GLY A N 1
ATOM 822 C CA . GLY A 1 102 ? -8.359 3.5 11.203 1 66.06 102 GLY A CA 1
ATOM 823 C C . GLY A 1 102 ? -8.547 4.176 9.859 1 66.06 102 GLY A C 1
ATOM 824 O O . GLY A 1 102 ? -7.586 4.336 9.102 1 66.06 102 GLY A O 1
ATOM 825 N N . GLN A 1 103 ? -9.867 3.938 9.219 1 59.69 103 GLN A N 1
ATOM 826 C CA . GLN A 1 103 ? -10.297 4.695 8.047 1 59.69 103 GLN A CA 1
ATOM 827 C C . GLN A 1 103 ? -10.375 6.188 8.352 1 59.69 103 GLN A C 1
ATOM 829 O O . GLN A 1 103 ? -10.984 6.594 9.344 1 59.69 103 GLN A O 1
ATOM 834 N N . LEU A 1 104 ? -9.492 7.023 7.902 1 53.97 104 LEU A N 1
ATOM 835 C CA . LEU A 1 104 ? -9.82 8.414 8.188 1 53.97 104 LEU A CA 1
ATOM 836 C C . LEU A 1 104 ? -11.141 8.805 7.52 1 53.97 104 LEU A C 1
ATOM 838 O O . LEU A 1 104 ? -11.891 9.633 8.047 1 53.97 104 LEU A O 1
ATOM 842 N N . ASP A 1 105 ? -11.672 8.859 6.238 1 51.72 105 ASP A N 1
ATOM 843 C CA . ASP A 1 105 ? -12.953 9.398 5.805 1 51.72 105 ASP A CA 1
ATOM 844 C C . ASP A 1 105 ? -13.273 8.977 4.371 1 51.72 105 ASP A C 1
ATOM 846 O O . ASP A 1 105 ? -12.359 8.711 3.584 1 51.72 105 ASP A O 1
ATOM 850 N N . GLU A 1 106 ? -14.312 8.086 4.008 1 51.91 106 GLU A N 1
ATOM 851 C CA . GLU A 1 106 ? -14.891 8.336 2.689 1 51.91 106 GLU A CA 1
ATOM 852 C C . GLU A 1 106 ? -15.336 9.789 2.547 1 51.91 106 GLU A C 1
ATOM 854 O O . GLU A 1 106 ? -16.078 10.297 3.391 1 51.91 106 GLU A O 1
ATOM 859 N N . PHE A 1 107 ? -14.531 10.594 1.841 1 51.12 107 PHE A N 1
ATOM 860 C CA . PHE A 1 107 ? -14.844 12.008 1.705 1 51.12 107 PHE A CA 1
ATOM 861 C C . PHE A 1 107 ? -16.062 12.211 0.823 1 51.12 107 PHE A C 1
ATOM 863 O O . PHE A 1 107 ? -16.281 11.453 -0.125 1 51.12 107 PHE A O 1
ATOM 870 N N . ALA A 1 108 ? -17.141 12.578 1.406 1 45.34 108 ALA A N 1
ATOM 871 C CA . ALA A 1 108 ? -18.391 12.891 0.706 1 45.34 108 ALA A CA 1
ATOM 872 C C . ALA A 1 108 ? -18.109 13.555 -0.639 1 45.34 108 ALA A C 1
ATOM 874 O O . ALA A 1 108 ? -17.109 14.273 -0.787 1 45.34 108 ALA A O 1
ATOM 875 N N . ASP A 1 109 ? -18.656 12.898 -1.701 1 43.22 109 ASP A N 1
ATOM 876 C CA . ASP A 1 109 ? -18.672 13.562 -3 1 43.22 109 ASP A CA 1
ATOM 877 C C . ASP A 1 109 ? -19.047 15.031 -2.855 1 43.22 109 ASP A C 1
ATOM 879 O O . ASP A 1 109 ? -20.125 15.359 -2.34 1 43.22 109 ASP A O 1
ATOM 883 N N . ALA A 1 110 ? -18.203 16.016 -2.732 1 39.09 110 ALA A N 1
ATOM 884 C CA . ALA A 1 110 ? -18.531 17.438 -2.678 1 39.09 110 ALA A CA 1
ATOM 885 C C . ALA A 1 110 ? -19.547 17.797 -3.754 1 39.09 110 ALA A C 1
ATOM 887 O O . ALA A 1 110 ? -20.031 18.938 -3.801 1 39.09 110 ALA A O 1
ATOM 888 N N . THR A 1 111 ? -19.734 17.031 -4.758 1 38.22 111 THR A N 1
ATOM 889 C CA . THR A 1 111 ? -20.656 17.5 -5.785 1 38.22 111 THR A CA 1
ATOM 890 C C . THR A 1 111 ? -22.109 17.375 -5.305 1 38.22 111 THR A C 1
ATOM 892 O O . THR A 1 111 ? -23.031 17.797 -6.004 1 38.22 111 THR A O 1
ATOM 895 N N . GLN A 1 112 ? -22.312 16.547 -4.445 1 32.12 112 GLN A N 1
ATOM 896 C CA . GLN A 1 112 ? -23.766 16.453 -4.25 1 32.12 112 GLN A CA 1
ATOM 897 C C . GLN A 1 112 ? -24.281 17.625 -3.434 1 32.12 112 GLN A C 1
ATOM 899 O O . GLN A 1 112 ? -25.219 17.484 -2.635 1 32.12 112 GLN A O 1
ATOM 904 N N . LYS A 1 113 ? -23.719 18.719 -3.174 1 27.52 113 LYS A N 1
ATOM 905 C CA . LYS A 1 113 ? -24.516 19.828 -2.684 1 27.52 113 LYS A CA 1
ATOM 906 C C . LYS A 1 113 ? -25.297 20.484 -3.82 1 27.52 113 LYS A C 1
ATOM 908 O O . LYS A 1 113 ? -24.781 20.625 -4.93 1 27.52 113 LYS A O 1
ATOM 913 N N . MET B 1 1 ? 5.848 5.984 5.953 1 94.25 1 MET B N 1
ATOM 914 C CA . MET B 1 1 ? 6.719 6.898 6.684 1 94.25 1 MET B CA 1
ATOM 915 C C . MET B 1 1 ? 7.066 6.332 8.062 1 94.25 1 MET B C 1
ATOM 917 O O . MET B 1 1 ? 6.246 5.656 8.68 1 94.25 1 MET B O 1
ATOM 921 N N . THR B 1 2 ? 8.305 6.645 8.492 1 94.19 2 THR B N 1
ATOM 922 C CA . THR B 1 2 ? 8.758 6.27 9.828 1 94.19 2 THR B CA 1
ATOM 923 C C . THR B 1 2 ? 9.219 7.5 10.602 1 94.19 2 THR B C 1
ATOM 925 O O . THR B 1 2 ? 10.297 8.047 10.336 1 94.19 2 THR B O 1
ATOM 928 N N . PRO B 1 3 ? 8.336 7.949 11.516 1 96.06 3 PRO B N 1
ATOM 929 C CA . PRO B 1 3 ? 8.797 9.031 12.391 1 96.06 3 PRO B CA 1
ATOM 930 C C . PRO B 1 3 ? 9.867 8.578 13.383 1 96.06 3 PRO B C 1
ATOM 932 O O . PRO B 1 3 ? 10.047 7.375 13.586 1 96.06 3 PRO B O 1
ATOM 935 N N . SER B 1 4 ? 10.625 9.555 13.922 1 94.62 4 SER B N 1
ATOM 936 C CA . SER B 1 4 ? 11.461 9.203 15.07 1 94.62 4 SER B CA 1
ATOM 937 C C . SER B 1 4 ? 10.625 8.719 16.234 1 94.62 4 SER B C 1
ATOM 939 O O . SER B 1 4 ? 9.438 9.039 16.344 1 94.62 4 SER B O 1
ATOM 941 N N . PRO B 1 5 ? 11.25 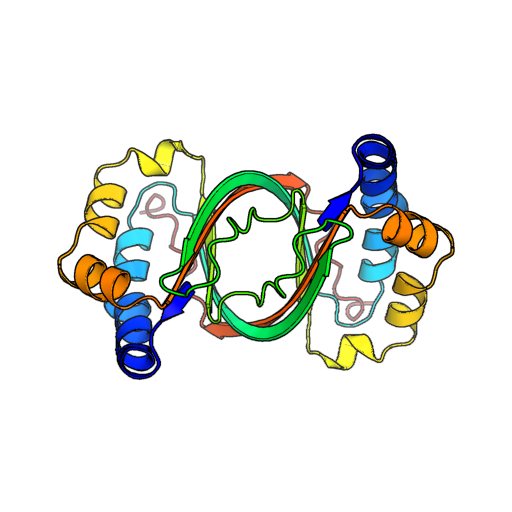7.867 17.047 1 94.19 5 PRO B N 1
ATOM 942 C CA . PRO B 1 5 ? 10.484 7.395 18.203 1 94.19 5 PRO B CA 1
ATOM 943 C C . PRO B 1 5 ? 9.891 8.531 19.031 1 94.19 5 PRO B C 1
ATOM 945 O O . PRO B 1 5 ? 8.766 8.43 19.516 1 94.19 5 PRO B O 1
ATOM 948 N N . GLU B 1 6 ? 10.609 9.672 19.125 1 95.69 6 GLU B N 1
ATOM 949 C CA . GLU B 1 6 ? 10.172 10.812 19.938 1 95.69 6 GLU B CA 1
ATOM 950 C C . GLU B 1 6 ? 9.016 11.555 19.266 1 95.69 6 GLU B C 1
ATOM 952 O O . GLU B 1 6 ? 8.258 12.258 19.922 1 95.69 6 GLU B O 1
ATOM 957 N N . SER B 1 7 ? 8.859 11.367 17.984 1 96.75 7 SER B N 1
ATOM 958 C CA . SER B 1 7 ? 7.875 12.148 17.25 1 96.75 7 SER B CA 1
ATOM 959 C C . SER B 1 7 ? 6.684 11.297 16.844 1 96.75 7 SER B C 1
ATOM 961 O O . SER B 1 7 ? 5.785 11.766 16.141 1 96.75 7 SER B O 1
ATOM 963 N N . ASP B 1 8 ? 6.688 10.055 17.266 1 96.44 8 ASP B N 1
ATOM 964 C CA . ASP B 1 8 ? 5.68 9.094 16.828 1 96.44 8 ASP B CA 1
ATOM 965 C C . ASP B 1 8 ? 4.273 9.586 17.172 1 96.44 8 ASP B C 1
ATOM 967 O O . ASP B 1 8 ? 3.377 9.562 16.328 1 96.44 8 ASP B O 1
ATOM 971 N N . GLN B 1 9 ? 4.051 10.008 18.391 1 95.56 9 GLN B N 1
ATOM 972 C CA . GLN B 1 9 ? 2.74 10.477 18.828 1 95.56 9 GLN B CA 1
ATOM 973 C C . GLN B 1 9 ? 2.318 11.727 18.062 1 95.56 9 GLN B C 1
ATOM 975 O O . GLN B 1 9 ? 1.17 11.836 17.625 1 95.56 9 GLN B O 1
ATOM 980 N N . GLN B 1 10 ? 3.24 12.641 17.906 1 96.31 10 GLN B N 1
ATOM 981 C CA . GLN B 1 10 ? 2.953 13.875 17.188 1 96.31 10 GLN B CA 1
ATOM 982 C C . GLN B 1 10 ? 2.613 13.594 15.727 1 96.31 10 GLN B C 1
ATOM 984 O O . GLN B 1 10 ? 1.738 14.234 15.148 1 96.31 10 GLN B O 1
ATOM 989 N N . PHE B 1 11 ? 3.312 12.695 15.18 1 97.06 11 PHE B N 1
ATOM 990 C CA . PHE B 1 11 ? 3.074 12.281 13.805 1 97.06 11 PHE B CA 1
ATOM 991 C C . PHE B 1 11 ? 1.635 11.805 13.625 1 97.06 11 PHE B C 1
ATOM 993 O O . PHE B 1 11 ? 0.934 12.266 12.719 1 97.06 11 PHE B O 1
ATOM 1000 N N . ASN B 1 12 ? 1.18 10.961 14.477 1 95.88 12 ASN B N 1
ATOM 1001 C CA . ASN B 1 12 ? -0.172 10.422 14.367 1 95.88 12 ASN B CA 1
ATOM 1002 C C . ASN B 1 12 ? -1.225 11.484 14.664 1 95.88 12 ASN B C 1
ATOM 1004 O O . ASN B 1 12 ? -2.273 11.523 14.023 1 95.88 12 ASN B O 1
ATOM 1008 N N . LYS B 1 13 ? -0.91 12.32 15.609 1 96 13 LYS B N 1
ATOM 1009 C CA . LYS B 1 13 ? -1.818 13.422 15.906 1 96 13 LYS B CA 1
ATOM 1010 C C . LYS B 1 13 ? -1.957 14.359 14.711 1 96 13 LYS B C 1
ATOM 1012 O O . LYS B 1 13 ? -3.059 14.805 14.391 1 96 13 LYS B O 1
ATOM 1017 N N . TRP B 1 14 ? -0.841 14.672 14.094 1 97.38 14 TRP B N 1
ATOM 1018 C CA . TRP B 1 14 ? -0.843 15.508 12.898 1 97.38 14 TRP B CA 1
ATOM 1019 C C . TRP B 1 14 ? -1.708 14.891 11.805 1 97.38 14 TRP B C 1
ATOM 1021 O O . TRP B 1 14 ? -2.51 15.586 11.18 1 97.38 14 TRP B O 1
ATOM 1031 N N . TYR B 1 15 ? -1.551 13.609 11.555 1 95.69 15 TYR B N 1
ATOM 1032 C CA . TYR B 1 15 ? -2.357 12.93 10.547 1 95.69 15 TYR B CA 1
ATOM 1033 C C . TYR B 1 15 ? -3.844 13.094 10.836 1 95.69 15 TYR B C 1
ATOM 1035 O O . TYR B 1 15 ? -4.621 13.445 9.953 1 95.69 15 TYR B O 1
ATOM 1043 N N . ASP B 1 16 ? -4.215 12.891 12.094 1 93.25 16 ASP B N 1
ATOM 1044 C CA . ASP B 1 16 ? -5.617 12.859 12.5 1 93.25 16 ASP B CA 1
ATOM 1045 C C . ASP B 1 16 ? -6.215 14.266 12.523 1 93.25 16 ASP B C 1
ATOM 1047 O O . ASP B 1 16 ? -7.355 14.469 12.102 1 93.25 16 ASP B O 1
ATOM 1051 N N . ASP B 1 17 ? -5.449 15.156 13.016 1 95.5 17 ASP B N 1
ATOM 1052 C CA . ASP B 1 17 ? -6.02 16.453 13.344 1 95.5 17 ASP B CA 1
ATOM 1053 C C . ASP B 1 17 ? -5.875 17.438 12.18 1 95.5 17 ASP B C 1
ATOM 1055 O O . ASP B 1 17 ? -6.652 18.375 12.055 1 95.5 17 ASP B O 1
ATOM 1059 N N . GLU B 1 18 ? -4.875 17.25 11.383 1 97.38 18 GLU B N 1
ATOM 1060 C CA . GLU B 1 18 ? -4.621 18.266 10.359 1 97.38 18 GLU B CA 1
ATOM 1061 C C . GLU B 1 18 ? -4.574 17.625 8.969 1 97.38 18 GLU B C 1
ATOM 1063 O O . GLU B 1 18 ? -5.332 18.016 8.078 1 97.38 18 GLU B O 1
ATOM 1068 N N . HIS B 1 19 ? -3.697 16.641 8.734 1 96.75 19 HIS B N 1
ATOM 1069 C CA . HIS B 1 19 ? -3.336 16.25 7.379 1 96.75 19 HIS B CA 1
ATOM 1070 C C . HIS B 1 19 ? -4.52 15.609 6.656 1 96.75 19 HIS B C 1
ATOM 1072 O O . HIS B 1 19 ? -4.852 16 5.539 1 96.75 19 HIS B O 1
ATOM 1078 N N . ILE B 1 20 ? -5.152 14.711 7.363 1 94.94 20 ILE B N 1
ATOM 1079 C CA . ILE B 1 20 ? -6.25 14.008 6.715 1 94.94 20 ILE B CA 1
ATOM 1080 C C . ILE B 1 20 ? -7.426 14.953 6.512 1 94.94 20 ILE B C 1
ATOM 1082 O O . ILE B 1 20 ? -7.98 15.047 5.414 1 94.94 20 ILE B O 1
ATOM 1086 N N . PRO B 1 21 ? -7.844 15.672 7.578 1 95.06 21 PRO B N 1
ATOM 1087 C CA . PRO B 1 21 ? -8.93 16.625 7.359 1 95.06 21 PRO B CA 1
ATOM 1088 C C . PRO B 1 21 ? -8.641 17.609 6.227 1 95.06 21 PRO B C 1
ATOM 1090 O O . PRO B 1 21 ? -9.531 17.906 5.426 1 95.06 21 PRO B O 1
ATOM 1093 N N . MET B 1 22 ? -7.438 18.078 6.074 1 96.44 22 MET B N 1
ATOM 1094 C CA . MET B 1 22 ? -7.102 19.016 5.012 1 96.44 22 MET B CA 1
ATOM 1095 C C . MET B 1 22 ? -7.117 18.344 3.648 1 96.44 22 MET B C 1
ATOM 1097 O O . MET B 1 22 ? -7.562 18.922 2.658 1 96.44 22 MET B O 1
ATOM 1101 N N . LEU B 1 23 ? -6.676 17.094 3.531 1 96.25 23 LEU B N 1
ATOM 1102 C CA . LEU B 1 23 ? -6.707 16.344 2.275 1 96.25 23 LEU B CA 1
ATOM 1103 C C . LEU B 1 23 ? -8.141 16.031 1.867 1 96.25 23 LEU B C 1
ATOM 1105 O O . LEU B 1 23 ? -8.453 15.984 0.676 1 96.25 23 LEU B O 1
ATOM 1109 N N . SER B 1 24 ? -8.977 15.852 2.867 1 93.88 24 SER B N 1
ATOM 1110 C CA . SER B 1 24 ? -10.352 15.422 2.605 1 93.88 24 SER B CA 1
ATOM 1111 C C . SER B 1 24 ? -11.133 16.5 1.857 1 93.88 24 SER B C 1
ATOM 1113 O O . SER B 1 24 ? -12.156 16.219 1.233 1 93.88 24 SER B O 1
ATOM 1115 N N . VAL B 1 25 ? -10.703 17.719 1.9 1 94.31 25 VAL B N 1
ATOM 1116 C CA . VAL B 1 25 ? -11.438 18.781 1.237 1 94.31 25 VAL B CA 1
ATOM 1117 C C . VAL B 1 25 ? -10.812 19.078 -0.126 1 94.31 25 VAL B C 1
ATOM 1119 O O . VAL B 1 25 ? -11.266 19.969 -0.846 1 94.31 25 VAL B O 1
ATOM 1122 N N . VAL B 1 26 ? -9.742 18.438 -0.463 1 95.62 26 VAL B N 1
ATOM 1123 C CA . VAL B 1 26 ? -9.141 18.562 -1.786 1 95.62 26 VAL B CA 1
ATOM 1124 C C . VAL B 1 26 ? -10.039 17.906 -2.83 1 95.62 26 VAL B C 1
ATOM 1126 O O . VAL B 1 26 ? -10.305 16.703 -2.766 1 95.62 26 VAL B O 1
ATOM 1129 N N . PRO B 1 27 ? -10.492 18.734 -3.787 1 96.56 27 PRO B N 1
ATOM 1130 C CA . PRO B 1 27 ? -11.312 18.109 -4.832 1 96.56 27 PRO B CA 1
ATOM 1131 C C . PRO B 1 27 ? -10.578 16.984 -5.559 1 96.56 27 PRO B C 1
ATOM 1133 O O . PRO B 1 27 ? -9.477 17.188 -6.074 1 96.56 27 PRO B O 1
ATOM 1136 N N . GLY B 1 28 ? -11.18 15.766 -5.574 1 96.06 28 GLY B N 1
ATOM 1137 C CA . GLY B 1 28 ? -10.594 14.633 -6.27 1 96.06 28 GLY B CA 1
ATOM 1138 C C . GLY B 1 28 ? -9.844 13.688 -5.348 1 96.06 28 GLY B C 1
ATOM 1139 O O . GLY B 1 28 ? -9.344 12.648 -5.785 1 96.06 28 GLY B O 1
ATOM 1140 N N . TRP B 1 29 ? -9.711 14.078 -4.094 1 95.5 29 TRP B N 1
ATOM 1141 C CA . TRP B 1 29 ? -9.195 13.156 -3.09 1 95.5 29 TRP B CA 1
ATOM 1142 C C . TRP B 1 29 ? -10.305 12.234 -2.578 1 95.5 29 TRP B C 1
ATOM 1144 O O . TRP B 1 29 ? -11.172 12.664 -1.812 1 95.5 29 TRP B O 1
ATOM 1154 N N . LEU B 1 30 ? -10.242 11.016 -2.893 1 93.5 30 LEU B N 1
ATOM 1155 C CA . LEU B 1 30 ? -11.414 10.156 -2.803 1 93.5 30 LEU B CA 1
ATOM 1156 C C . LEU B 1 30 ? -11.43 9.391 -1.485 1 93.5 30 LEU B C 1
ATOM 1158 O O . LEU B 1 30 ? -12.492 9.164 -0.907 1 93.5 30 LEU B O 1
ATOM 1162 N N . SER B 1 31 ? -10.281 8.969 -1.091 1 92.12 31 SER B N 1
ATOM 1163 C C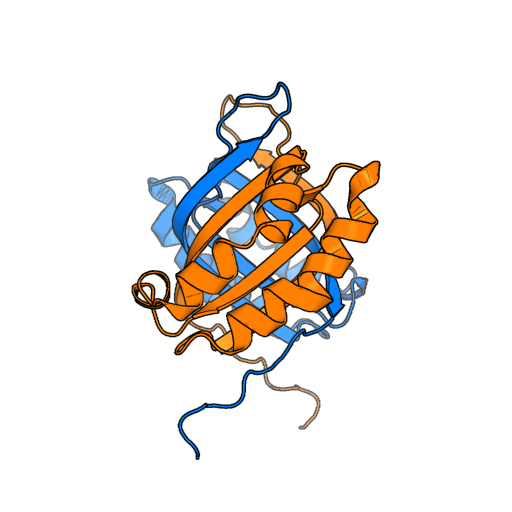A . SER B 1 31 ? -10.211 8.219 0.158 1 92.12 31 SER B CA 1
ATOM 1164 C C . SER B 1 31 ? -8.797 8.211 0.719 1 92.12 31 SER B C 1
ATOM 1166 O O . SER B 1 31 ? -7.84 8.523 0.005 1 92.12 31 SER B O 1
ATOM 1168 N N . ALA B 1 32 ? -8.734 7.93 1.991 1 93.62 32 ALA B N 1
ATOM 1169 C CA . ALA B 1 32 ? -7.469 7.734 2.695 1 93.62 32 ALA B CA 1
ATOM 1170 C C . ALA B 1 32 ? -7.582 6.613 3.727 1 93.62 32 ALA B C 1
ATOM 1172 O O . ALA B 1 32 ? -8.57 6.531 4.453 1 93.62 32 ALA B O 1
ATOM 1173 N N . LYS B 1 33 ? -6.621 5.75 3.754 1 92.81 33 LYS B N 1
ATOM 1174 C CA . LYS B 1 33 ? -6.504 4.691 4.754 1 92.81 33 LYS B CA 1
ATOM 1175 C C . LYS B 1 33 ? -5.098 4.648 5.344 1 92.81 33 LYS B C 1
ATOM 1177 O O . LYS B 1 33 ? -4.113 4.816 4.625 1 92.81 33 LYS B O 1
ATOM 1182 N N . ARG B 1 34 ? -5.09 4.441 6.633 1 95.5 34 ARG B N 1
ATOM 1183 C CA . ARG B 1 34 ? -3.793 4.371 7.297 1 95.5 34 ARG B CA 1
ATOM 1184 C C . ARG B 1 34 ? -3.572 2.996 7.922 1 95.5 34 ARG B C 1
ATOM 1186 O O . ARG B 1 34 ? -4.516 2.375 8.422 1 95.5 34 ARG B O 1
ATOM 1193 N N . PHE B 1 35 ? -2.34 2.605 7.926 1 95.56 35 PHE B N 1
ATOM 1194 C CA . PHE B 1 35 ? -1.922 1.3 8.422 1 95.56 35 PHE B CA 1
ATOM 1195 C C . PHE B 1 35 ? -0.611 1.406 9.188 1 95.56 35 PHE B C 1
ATOM 1197 O O . PHE B 1 35 ? 0.147 2.361 9.008 1 95.56 35 PHE B O 1
ATOM 1204 N N . VAL B 1 36 ? -0.396 0.456 10.023 1 95.25 36 VAL B N 1
ATOM 1205 C CA . VAL B 1 36 ? 0.881 0.336 10.719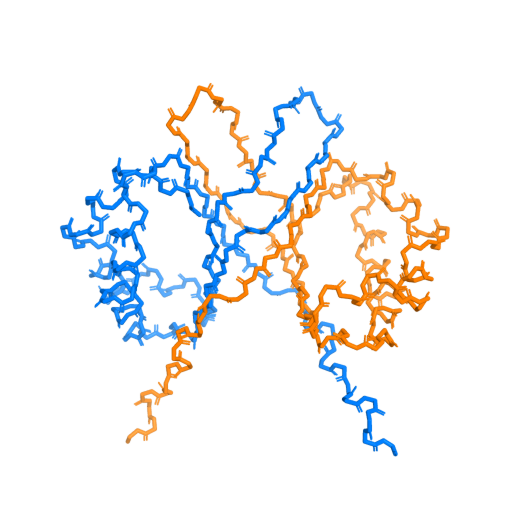 1 95.25 36 VAL B CA 1
ATOM 1206 C C . VAL B 1 36 ? 1.516 -1.018 10.406 1 95.25 36 VAL B C 1
ATOM 1208 O O . VAL B 1 36 ? 0.824 -2.037 10.352 1 95.25 36 VAL B O 1
ATOM 1211 N N . LEU B 1 37 ? 2.816 -1.02 10.289 1 95.25 37 LEU B N 1
ATOM 1212 C CA . LEU B 1 37 ? 3.564 -2.209 9.898 1 95.25 37 LEU B CA 1
ATOM 1213 C C . LEU B 1 37 ? 3.611 -3.223 11.039 1 95.25 37 LEU B C 1
ATOM 1215 O O . LEU B 1 37 ? 3.945 -2.873 12.172 1 95.25 37 LEU B O 1
ATOM 1219 N N . CYS B 1 38 ? 3.297 -4.465 10.688 1 94.88 38 CYS B N 1
ATOM 1220 C CA . CYS B 1 38 ? 3.389 -5.562 11.648 1 94.88 38 CYS B CA 1
ATOM 1221 C C . CYS B 1 38 ? 4.586 -6.457 11.336 1 94.88 38 CYS B C 1
ATOM 1223 O O . CYS B 1 38 ? 5.273 -6.918 12.25 1 94.88 38 CYS B O 1
ATOM 1225 N N . ALA B 1 39 ? 4.824 -6.734 10.164 1 92.81 39 ALA B N 1
ATOM 1226 C CA . ALA B 1 39 ? 5.918 -7.574 9.68 1 92.81 39 ALA B CA 1
ATOM 1227 C C . ALA B 1 39 ? 6.262 -7.246 8.227 1 92.81 39 ALA B C 1
ATOM 1229 O O . ALA B 1 39 ? 5.414 -6.762 7.477 1 92.81 39 ALA B O 1
ATOM 1230 N N . SER B 1 40 ? 7.488 -7.434 7.918 1 90.12 40 SER B N 1
ATOM 1231 C CA . SER B 1 40 ? 7.91 -7.188 6.543 1 90.12 40 SER B CA 1
ATOM 1232 C C . SER B 1 40 ? 9.094 -8.07 6.16 1 90.12 40 SER B C 1
ATOM 1234 O O . SER B 1 40 ? 9.969 -8.336 6.992 1 90.12 40 SER B O 1
ATOM 1236 N N . ILE B 1 41 ? 9.047 -8.508 4.957 1 87.56 41 ILE B N 1
ATOM 1237 C CA . ILE B 1 41 ? 10.164 -9.234 4.359 1 87.56 41 ILE B CA 1
ATOM 1238 C C . ILE B 1 41 ? 10.547 -8.586 3.029 1 87.56 41 ILE B C 1
ATOM 1240 O O . ILE B 1 41 ? 9.68 -8.188 2.252 1 87.56 41 ILE B O 1
ATOM 1244 N N . TYR B 1 42 ? 11.812 -8.445 2.885 1 86.19 42 TYR B N 1
ATOM 1245 C CA . TYR B 1 42 ? 12.344 -7.914 1.636 1 86.19 42 TYR B CA 1
ATOM 1246 C C . TYR B 1 42 ? 13.406 -8.836 1.062 1 86.19 42 TYR B C 1
ATOM 1248 O O . TYR B 1 42 ? 14.25 -9.359 1.799 1 86.19 42 TYR B O 1
ATOM 1256 N N . GLN B 1 43 ? 13.273 -9.07 -0.186 1 85.62 43 GLN B N 1
ATOM 1257 C CA . GLN B 1 43 ? 14.266 -9.859 -0.914 1 85.62 43 GLN B CA 1
ATOM 1258 C C . GLN B 1 43 ? 14.594 -9.219 -2.26 1 85.62 43 GLN B C 1
ATOM 1260 O O . GLN B 1 43 ? 13.703 -8.719 -2.953 1 85.62 43 GLN B O 1
ATOM 1265 N N . SER B 1 44 ? 15.805 -9.164 -2.572 1 85.06 44 SER B N 1
ATOM 1266 C CA . SER B 1 44 ? 16.266 -8.641 -3.854 1 85.06 44 SER B CA 1
ATOM 1267 C C . SER B 1 44 ? 17.391 -9.484 -4.43 1 85.06 44 SER B C 1
ATOM 1269 O O . SER B 1 44 ? 18.203 -10.047 -3.68 1 85.06 44 SER B O 1
ATOM 1271 N N . THR B 1 45 ? 17.375 -9.742 -5.645 1 78.38 45 THR B N 1
ATOM 1272 C CA . THR B 1 45 ? 18.5 -10.422 -6.293 1 78.38 45 THR B CA 1
ATOM 1273 C C . THR B 1 45 ? 19.578 -9.422 -6.688 1 78.38 45 THR B C 1
ATOM 1275 O O . THR B 1 45 ? 20.641 -9.812 -7.203 1 78.38 45 THR B O 1
ATOM 1278 N N . GLY B 1 46 ? 19.234 -8.211 -6.52 1 69.69 46 GLY B N 1
ATOM 1279 C CA . GLY B 1 46 ? 20.25 -7.207 -6.84 1 69.69 46 GLY B CA 1
ATOM 1280 C C . GLY B 1 46 ? 21.297 -7.043 -5.754 1 69.69 46 GLY B C 1
ATOM 1281 O O . GLY B 1 46 ? 21.297 -7.781 -4.77 1 69.69 46 GLY B O 1
ATOM 1282 N N . THR B 1 47 ? 22.297 -6.41 -6.109 1 59.5 47 THR B N 1
ATOM 1283 C CA . THR B 1 47 ? 23.484 -6.227 -5.277 1 59.5 47 THR B CA 1
ATOM 1284 C C . THR B 1 47 ? 23.141 -5.406 -4.035 1 59.5 47 THR B C 1
ATOM 1286 O O . THR B 1 47 ? 23.984 -5.266 -3.137 1 59.5 47 THR B O 1
ATOM 1289 N N . THR B 1 48 ? 22.156 -4.688 -4.199 1 55.22 48 THR B N 1
ATOM 1290 C CA . THR B 1 48 ? 21.938 -3.865 -3.014 1 55.22 48 THR B CA 1
ATOM 1291 C C . THR B 1 48 ? 21.312 -4.688 -1.892 1 55.22 48 THR B C 1
ATOM 1293 O O . THR B 1 48 ? 20.328 -5.395 -2.109 1 55.22 48 THR B O 1
ATOM 1296 N N . THR B 1 49 ? 22.109 -5.188 -0.999 1 51.75 49 THR B N 1
ATOM 1297 C CA . THR B 1 49 ? 21.797 -6.031 0.149 1 51.75 49 THR B CA 1
ATOM 1298 C C . THR B 1 49 ? 20.922 -5.277 1.15 1 51.75 49 THR B C 1
ATOM 1300 O O . THR B 1 49 ? 20.547 -5.824 2.189 1 51.75 49 THR B O 1
ATOM 1303 N N . ALA B 1 50 ? 20.938 -3.967 0.954 1 52.19 50 ALA B N 1
ATOM 1304 C CA . ALA B 1 50 ? 20.406 -3.387 2.186 1 52.19 50 ALA B CA 1
ATOM 1305 C C . ALA B 1 50 ? 18.938 -3.73 2.359 1 52.19 50 ALA B C 1
ATOM 1307 O O . ALA B 1 50 ? 18.141 -3.553 1.436 1 52.19 50 ALA B O 1
ATOM 1308 N N . ALA B 1 51 ? 18.828 -4.633 3.385 1 53.91 51 ALA B N 1
ATOM 1309 C CA . ALA B 1 51 ? 17.516 -4.992 3.91 1 53.91 51 ALA B CA 1
ATOM 1310 C C . ALA B 1 51 ? 16.594 -3.775 3.959 1 53.91 51 ALA B C 1
ATOM 1312 O O . ALA B 1 51 ? 16.969 -2.717 4.457 1 53.91 51 ALA B O 1
ATOM 1313 N N . ARG B 1 52 ? 15.719 -3.562 2.875 1 63.91 52 ARG B N 1
ATOM 1314 C CA . ARG B 1 52 ? 14.734 -2.482 2.922 1 63.91 52 ARG B CA 1
ATOM 1315 C C . ARG B 1 52 ? 13.531 -2.873 3.77 1 63.91 52 ARG B C 1
ATOM 1317 O O . ARG B 1 52 ? 12.883 -3.891 3.51 1 63.91 52 ARG B O 1
ATOM 1324 N N . ARG B 1 53 ? 13.656 -2.445 5.078 1 69.88 53 ARG B N 1
ATOM 1325 C CA . ARG B 1 53 ? 12.422 -2.598 5.836 1 69.88 53 ARG B CA 1
ATOM 1326 C C . ARG B 1 53 ? 11.383 -1.57 5.402 1 69.88 53 ARG B C 1
ATOM 1328 O O . ARG B 1 53 ? 11.719 -0.418 5.125 1 69.88 53 ARG B O 1
ATOM 1335 N N . ALA B 1 54 ? 10.219 -2.043 5.152 1 82.44 54 ALA B N 1
ATOM 1336 C CA . ALA B 1 54 ? 9.109 -1.127 4.879 1 82.44 54 ALA B CA 1
ATOM 1337 C C . ALA B 1 54 ? 8.984 -0.081 5.984 1 82.44 54 ALA B C 1
ATOM 1339 O O . ALA B 1 54 ? 9.258 -0.366 7.152 1 82.44 54 ALA B O 1
ATOM 1340 N N . PRO B 1 55 ? 8.688 1.152 5.641 1 90.19 55 PRO B N 1
ATOM 1341 C CA . PRO B 1 55 ? 8.445 2.15 6.684 1 90.19 55 PRO B CA 1
ATOM 1342 C C . PRO B 1 55 ? 7.363 1.72 7.672 1 90.19 55 PRO B C 1
ATOM 1344 O O . PRO B 1 55 ? 6.508 0.893 7.336 1 90.19 55 PRO B O 1
ATOM 1347 N N . LYS B 1 56 ? 7.336 2.289 8.789 1 93.44 56 LYS B N 1
ATOM 1348 C CA . LYS B 1 56 ? 6.465 1.898 9.898 1 93.44 56 LYS B CA 1
ATOM 1349 C C . LYS B 1 56 ? 4.996 2.145 9.555 1 93.44 56 LYS B C 1
ATOM 1351 O O . LYS B 1 56 ? 4.137 1.311 9.844 1 93.44 56 LYS B O 1
ATOM 1356 N N . TYR B 1 57 ? 4.738 3.344 9 1 95.81 57 TYR B N 1
ATOM 1357 C CA . TYR B 1 57 ? 3.359 3.699 8.688 1 95.81 57 TYR B CA 1
ATOM 1358 C C . TYR B 1 57 ? 3.143 3.775 7.18 1 95.81 57 TYR B C 1
ATOM 1360 O O . TYR B 1 57 ? 4.035 4.191 6.441 1 95.81 57 TYR B O 1
ATOM 1368 N N . LEU B 1 58 ? 2.018 3.389 6.801 1 95.44 58 LEU B N 1
ATOM 1369 C CA . LEU B 1 58 ? 1.581 3.516 5.414 1 95.44 58 LEU B CA 1
ATOM 1370 C C . LEU B 1 58 ? 0.252 4.258 5.328 1 95.44 58 LEU B C 1
ATOM 1372 O O . LEU B 1 58 ? -0.681 3.961 6.074 1 95.44 58 LEU B O 1
ATOM 1376 N N . ALA B 1 59 ? 0.172 5.242 4.535 1 95.81 59 ALA B N 1
ATOM 1377 C CA . ALA B 1 59 ? -1.074 5.891 4.141 1 95.81 59 ALA B CA 1
ATOM 1378 C C . ALA B 1 59 ? -1.373 5.648 2.664 1 95.81 59 ALA B C 1
ATOM 1380 O O . ALA B 1 59 ? -0.518 5.879 1.805 1 95.81 59 ALA B O 1
ATOM 1381 N N . VAL B 1 60 ? -2.525 5.137 2.383 1 94.62 60 VAL B N 1
ATOM 1382 C CA . VAL B 1 60 ? -2.975 4.906 1.013 1 94.62 60 VAL B CA 1
ATOM 1383 C C . VAL B 1 60 ? -4.102 5.879 0.67 1 94.62 60 VAL B C 1
ATOM 1385 O O . VAL B 1 60 ? -5.145 5.883 1.327 1 94.62 60 VAL B O 1
ATOM 1388 N N . HIS B 1 61 ? -3.828 6.621 -0.416 1 95.12 61 HIS B N 1
ATOM 1389 C CA . HIS B 1 61 ? -4.812 7.586 -0.896 1 95.12 61 HIS B CA 1
ATOM 1390 C C . HIS B 1 61 ? -5.312 7.215 -2.289 1 95.12 61 HIS B C 1
ATOM 1392 O O . HIS B 1 61 ? -4.527 6.801 -3.145 1 95.12 61 HIS B O 1
ATOM 1398 N N . GLU B 1 62 ? -6.602 7.285 -2.41 1 93.44 62 GLU B N 1
ATOM 1399 C CA . GLU B 1 62 ? -7.191 7.172 -3.74 1 93.44 62 GLU B CA 1
ATOM 1400 C C . GLU B 1 62 ? -7.539 8.547 -4.309 1 93.44 62 GLU B C 1
ATOM 1402 O O . GLU B 1 62 ? -8.156 9.367 -3.631 1 93.44 62 GLU B O 1
ATOM 1407 N N . LEU B 1 63 ? -7.09 8.766 -5.508 1 95.56 63 LEU B N 1
ATOM 1408 C CA . LEU B 1 63 ? -7.27 10.047 -6.184 1 95.56 63 LEU B CA 1
ATOM 1409 C C . LEU B 1 63 ? -8.047 9.867 -7.484 1 95.56 63 LEU B C 1
ATOM 1411 O O . LEU B 1 63 ? -7.938 8.836 -8.141 1 95.56 63 LEU B O 1
ATOM 1415 N N . GLU B 1 64 ? -8.781 10.93 -7.793 1 95.25 64 GLU B N 1
ATOM 1416 C CA . GLU B 1 64 ? -9.43 10.93 -9.102 1 95.25 64 GLU B CA 1
ATOM 1417 C C . GLU B 1 64 ? -8.398 10.867 -10.227 1 95.25 64 GLU B C 1
ATOM 1419 O O . GLU B 1 64 ? -8.594 10.156 -11.219 1 95.25 64 GLU B O 1
ATOM 1424 N N . ASN B 1 65 ? -7.387 11.594 -10.125 1 94 65 ASN B N 1
ATOM 1425 C CA . ASN B 1 65 ? -6.246 11.633 -11.031 1 94 65 ASN B CA 1
ATOM 1426 C C . ASN B 1 65 ? -5.082 12.422 -10.445 1 94 65 ASN B C 1
ATOM 1428 O O . ASN B 1 65 ? -5.203 12.992 -9.359 1 94 65 ASN B O 1
ATOM 1432 N N . VAL B 1 66 ? -3.994 12.477 -11.172 1 94.44 66 VAL B N 1
ATOM 1433 C CA . VAL B 1 66 ? -2.77 13.062 -10.625 1 94.44 66 VAL B CA 1
ATOM 1434 C C . VAL B 1 66 ? -2.873 14.586 -10.633 1 94.44 66 VAL B C 1
ATOM 1436 O O . VAL B 1 66 ? -2.084 15.273 -9.984 1 94.44 66 VAL B O 1
ATOM 1439 N N . GLN B 1 67 ? -3.816 15.172 -11.32 1 95.88 67 GLN B N 1
ATOM 1440 C CA . GLN B 1 67 ? -3.953 16.625 -11.367 1 95.88 67 GLN B CA 1
ATOM 1441 C C . GLN B 1 67 ? -4.379 17.188 -10.016 1 95.88 67 GLN B C 1
ATOM 1443 O O . GLN B 1 67 ? -4.305 18.391 -9.781 1 95.88 67 GLN B O 1
ATOM 1448 N N . VAL B 1 68 ? -4.793 16.312 -9.164 1 96.5 68 VAL B N 1
ATOM 1449 C CA . VAL B 1 68 ? -5.164 16.703 -7.809 1 96.5 68 VAL B CA 1
ATOM 1450 C C . VAL B 1 68 ? -3.986 17.391 -7.129 1 96.5 68 VAL B C 1
ATOM 1452 O O . VAL B 1 68 ? -4.176 18.297 -6.305 1 96.5 68 VAL B O 1
ATOM 1455 N N . PHE B 1 69 ? -2.791 17.078 -7.531 1 96.5 69 PHE B N 1
ATOM 1456 C CA . PHE B 1 69 ? -1.593 17.625 -6.898 1 96.5 69 PHE B CA 1
ATOM 1457 C C . PHE B 1 69 ? -1.364 19.062 -7.309 1 96.5 69 PHE B C 1
ATOM 1459 O O . PHE B 1 69 ? -0.551 19.766 -6.703 1 96.5 69 PHE B O 1
ATOM 1466 N N . ASP B 1 70 ? -2.131 19.531 -8.297 1 96.94 70 ASP B N 1
ATOM 1467 C CA . ASP B 1 70 ? -1.985 20.891 -8.789 1 96.94 70 ASP B CA 1
ATOM 1468 C C . ASP B 1 70 ? -2.975 21.828 -8.102 1 96.94 70 ASP B C 1
ATOM 1470 O O . ASP B 1 70 ? -2.91 23.047 -8.281 1 96.94 70 ASP B O 1
ATOM 1474 N N . LYS B 1 71 ? -3.85 21.328 -7.395 1 96.75 71 LYS B N 1
ATOM 1475 C CA . LYS B 1 71 ? -4.902 22.125 -6.773 1 96.75 71 LYS B CA 1
ATOM 1476 C C . LYS B 1 71 ? -4.359 22.938 -5.59 1 96.75 71 LYS B C 1
ATOM 1478 O O . LYS B 1 71 ? -3.451 22.469 -4.891 1 96.75 71 LYS B O 1
ATOM 1483 N N . SER B 1 72 ? -4.965 24.094 -5.426 1 97.56 72 SER B N 1
ATOM 1484 C CA . SER B 1 72 ? -4.547 24.969 -4.328 1 97.56 72 SER B CA 1
ATOM 1485 C C . SER B 1 72 ? -4.812 24.312 -2.975 1 97.56 72 SER B C 1
ATOM 1487 O O . SER B 1 72 ? -4.051 24.5 -2.025 1 97.56 72 SER B O 1
ATOM 1489 N N . GLU B 1 73 ? -5.949 23.547 -2.857 1 97.38 73 GLU B N 1
ATOM 1490 C CA . GLU B 1 73 ? -6.285 22.875 -1.605 1 97.38 73 GLU B CA 1
ATOM 1491 C C . GLU B 1 73 ? -5.215 21.844 -1.225 1 97.38 73 GLU B C 1
ATOM 1493 O O . GLU B 1 73 ? -4.93 21.656 -0.041 1 97.38 73 GLU B O 1
ATOM 1498 N N . TYR B 1 74 ? -4.668 21.219 -2.203 1 97.94 74 TYR B N 1
ATOM 1499 C CA . TYR B 1 74 ? -3.592 20.266 -1.932 1 97.94 74 TYR B CA 1
ATOM 1500 C C . TYR B 1 74 ? -2.346 20.984 -1.43 1 97.94 74 TYR B C 1
ATOM 1502 O O . TYR B 1 74 ? -1.726 20.562 -0.453 1 97.94 74 TYR B O 1
ATOM 1510 N N . ARG B 1 75 ? -1.975 22.031 -2.158 1 97.44 75 ARG B N 1
ATOM 1511 C CA . ARG B 1 75 ? -0.824 22.812 -1.724 1 97.44 75 ARG B CA 1
ATOM 1512 C C . ARG B 1 75 ? -1.003 23.297 -0.289 1 97.44 75 ARG B C 1
ATOM 1514 O O . ARG B 1 75 ? -0.061 23.266 0.506 1 97.44 75 ARG B O 1
ATOM 1521 N N . ALA B 1 76 ? -2.15 23.75 0.022 1 97.69 76 ALA B N 1
ATOM 1522 C CA . ALA B 1 76 ? -2.438 24.203 1.382 1 97.69 76 ALA B CA 1
ATOM 1523 C C . ALA B 1 76 ? -2.266 23.062 2.385 1 97.69 76 ALA B C 1
ATOM 1525 O O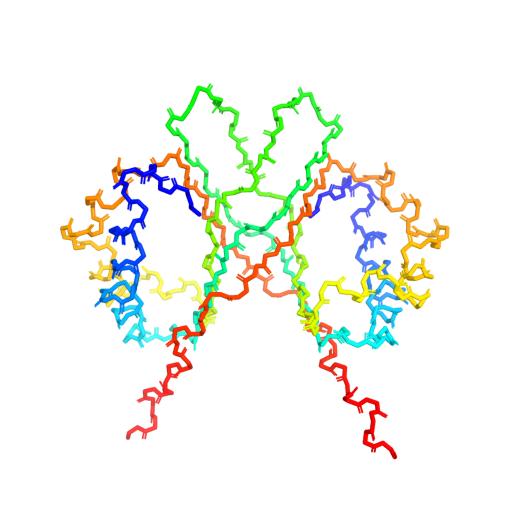 . ALA B 1 76 ? -1.728 23.266 3.477 1 97.69 76 ALA B O 1
ATOM 1526 N N . ALA B 1 77 ? -2.713 21.828 1.992 1 97.12 77 ALA B N 1
ATOM 1527 C CA . ALA B 1 77 ? -2.684 20.656 2.877 1 97.12 77 ALA B CA 1
ATOM 1528 C C . ALA B 1 77 ? -1.253 20.188 3.125 1 97.12 77 ALA B C 1
ATOM 1530 O O . ALA B 1 77 ? -0.985 19.484 4.09 1 97.12 77 ALA B O 1
ATOM 1531 N N . THR B 1 78 ? -0.317 20.609 2.246 1 97.5 78 THR B N 1
ATOM 1532 C CA . THR B 1 78 ? 1.032 20.062 2.338 1 97.5 78 THR B CA 1
ATOM 1533 C C . THR B 1 78 ? 2.045 21.156 2.625 1 97.5 78 THR B C 1
ATOM 1535 O O . THR B 1 78 ? 3.248 20.969 2.439 1 97.5 78 THR B O 1
ATOM 1538 N N . SER B 1 79 ? 1.553 22.328 3.047 1 97.69 79 SER B N 1
ATOM 1539 C CA . SER B 1 79 ? 2.475 23.438 3.254 1 97.69 79 SER B CA 1
ATOM 1540 C C . SER B 1 79 ? 2.254 24.094 4.613 1 97.69 79 SER B C 1
ATOM 1542 O O . SER B 1 79 ? 2.594 25.266 4.809 1 97.69 79 SER B O 1
ATOM 1544 N N . THR B 1 80 ? 1.673 23.453 5.547 1 98.31 80 THR B N 1
ATOM 1545 C CA . THR B 1 80 ? 1.45 24 6.879 1 98.31 80 THR B CA 1
ATOM 1546 C C . THR B 1 80 ? 2.719 23.906 7.723 1 98.31 80 THR B C 1
ATOM 1548 O O . THR B 1 80 ? 3.568 23.047 7.484 1 98.31 80 THR B O 1
ATOM 1551 N N . PRO B 1 81 ? 2.855 24.781 8.75 1 98.31 81 PRO B N 1
ATOM 1552 C CA . PRO B 1 81 ? 4.008 24.688 9.656 1 98.31 81 PRO B CA 1
ATOM 1553 C C . PRO B 1 81 ? 4.105 23.328 10.352 1 98.31 81 PRO B C 1
ATOM 1555 O O . PRO B 1 81 ? 5.203 22.797 10.516 1 98.31 81 PRO B O 1
ATOM 1558 N N . TRP B 1 82 ? 2.977 22.812 10.789 1 98.31 82 TRP B N 1
ATOM 1559 C CA . TRP B 1 82 ? 2.994 21.516 11.461 1 98.31 82 TRP B CA 1
ATOM 1560 C C . TRP B 1 82 ? 3.496 20.422 10.523 1 98.31 82 TRP B C 1
ATOM 1562 O O . TRP B 1 82 ? 4.254 19.547 10.938 1 98.31 82 TRP B O 1
ATOM 1572 N N . ARG B 1 83 ? 3.047 20.391 9.289 1 97.81 83 ARG B N 1
ATOM 1573 C CA . ARG B 1 83 ? 3.537 19.438 8.312 1 97.81 83 ARG B CA 1
ATOM 1574 C C . ARG B 1 83 ? 5.055 19.516 8.18 1 97.81 83 ARG B C 1
ATOM 1576 O O . ARG B 1 83 ? 5.738 18.484 8.172 1 97.81 83 ARG B O 1
ATOM 1583 N N . THR B 1 84 ? 5.535 20.734 8.078 1 97.31 84 THR B N 1
ATOM 1584 C CA . THR B 1 84 ? 6.973 20.938 7.961 1 97.31 84 THR B CA 1
ATOM 1585 C C . THR B 1 84 ? 7.707 20.328 9.148 1 97.31 84 THR B C 1
ATOM 1587 O O . THR B 1 84 ? 8.703 19.625 8.969 1 97.31 84 THR B O 1
ATOM 1590 N N . GLU B 1 85 ? 7.277 20.594 10.266 1 97.12 85 GLU B N 1
ATOM 1591 C CA . GLU B 1 85 ? 7.875 20.047 11.477 1 97.12 85 GLU B CA 1
ATOM 1592 C C . GLU B 1 85 ? 7.863 18.531 11.453 1 97.12 85 GLU B C 1
ATOM 1594 O O . GLU B 1 85 ? 8.867 17.891 11.789 1 97.12 85 GLU B O 1
ATOM 1599 N N . VAL B 1 86 ? 6.723 17.938 11.078 1 97 86 VAL B N 1
ATOM 1600 C CA . VAL B 1 86 ? 6.57 16.484 11.055 1 97 86 VAL B CA 1
ATOM 1601 C C . VAL B 1 86 ? 7.539 15.883 10.047 1 97 86 VAL B C 1
ATOM 1603 O O . VAL B 1 86 ? 8.234 14.906 10.344 1 97 86 VAL B O 1
ATOM 1606 N N . MET B 1 87 ? 7.621 16.5 8.852 1 96.06 87 MET B N 1
ATOM 1607 C CA . MET B 1 87 ? 8.5 15.977 7.809 1 96.06 87 MET B CA 1
ATOM 1608 C C . MET B 1 87 ? 9.953 16 8.258 1 96.06 87 MET B C 1
ATOM 1610 O O . MET B 1 87 ? 10.719 15.094 7.938 1 96.06 87 MET B O 1
ATOM 1614 N N . GLU B 1 88 ? 10.352 16.969 9.016 1 95.06 88 GLU B N 1
ATOM 1615 C CA . GLU B 1 88 ? 11.727 17.109 9.5 1 95.06 88 GLU B CA 1
ATOM 1616 C C . GLU B 1 88 ? 12.062 16.016 10.516 1 95.06 88 GLU B C 1
ATOM 1618 O O . GLU B 1 88 ? 13.242 15.711 10.734 1 95.06 88 GLU B O 1
ATOM 1623 N N . SER B 1 89 ? 11.07 15.508 11.117 1 95.5 89 SER B N 1
ATOM 1624 C CA . SER B 1 89 ? 11.297 14.539 12.18 1 95.5 89 SER B CA 1
ATOM 1625 C C . SER B 1 89 ? 11.312 13.109 11.625 1 95.5 89 SER B C 1
ATOM 1627 O O . SER B 1 89 ? 11.594 12.164 12.359 1 95.5 89 SER B O 1
ATOM 1629 N N . LEU B 1 90 ? 10.984 12.891 10.352 1 94.62 90 LEU B N 1
ATOM 1630 C CA . LEU B 1 90 ? 10.891 11.562 9.766 1 94.62 90 LEU B CA 1
ATOM 1631 C C . LEU B 1 90 ? 12.266 10.93 9.625 1 94.62 90 LEU B C 1
ATOM 1633 O O . LEU B 1 90 ? 13.227 11.602 9.25 1 94.62 90 LEU B O 1
ATOM 1637 N N . LYS B 1 91 ? 12.312 9.672 9.969 1 91.94 91 LYS B N 1
ATOM 1638 C CA . LYS B 1 91 ? 13.516 8.883 9.719 1 91.94 91 LYS B CA 1
ATOM 1639 C C . LYS B 1 91 ? 13.531 8.344 8.289 1 91.94 91 LYS B C 1
ATOM 1641 O O . LYS B 1 91 ? 14.602 8.148 7.707 1 91.94 91 LYS B O 1
ATOM 1646 N N . GLU B 1 92 ? 12.391 8.023 7.82 1 91 92 GLU B N 1
ATOM 1647 C CA . GLU B 1 92 ? 12.219 7.48 6.48 1 91 92 GLU B CA 1
ATOM 1648 C C . GLU B 1 92 ? 10.914 7.965 5.852 1 91 92 GLU B C 1
ATOM 1650 O O . GLU B 1 92 ? 9.883 8.031 6.523 1 91 92 GLU B O 1
ATOM 1655 N N . LYS B 1 93 ? 10.984 8.242 4.633 1 91.94 93 LYS B N 1
ATOM 1656 C CA . LYS B 1 93 ? 9.82 8.648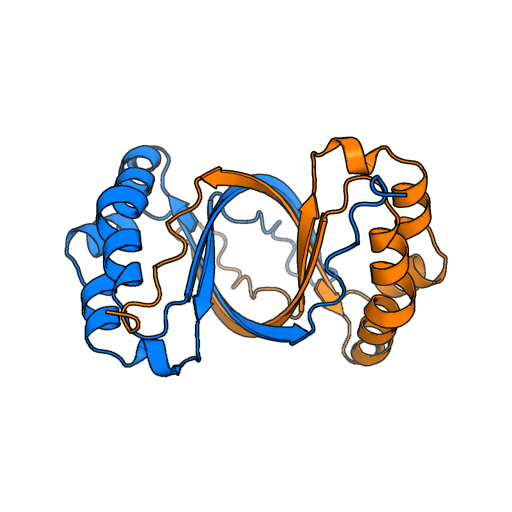 3.842 1 91.94 93 LYS B CA 1
ATOM 1657 C C . LYS B 1 93 ? 9.859 8.023 2.449 1 91.94 93 LYS B C 1
ATOM 1659 O O . LYS B 1 93 ? 10.875 8.117 1.753 1 91.94 93 LYS B O 1
ATOM 1664 N N . GLN B 1 94 ? 8.875 7.344 2.15 1 90.31 94 GLN B N 1
ATOM 1665 C CA . GLN B 1 94 ? 8.68 6.84 0.794 1 90.31 94 GLN B CA 1
ATOM 1666 C C . GLN B 1 94 ? 7.312 7.234 0.247 1 90.31 94 GLN B C 1
ATOM 1668 O O . GLN B 1 94 ? 6.293 7.047 0.915 1 90.31 94 GLN B O 1
ATOM 1673 N N . ARG B 1 95 ? 7.301 7.887 -0.854 1 92.94 95 ARG B N 1
ATOM 1674 C CA . ARG B 1 95 ? 6.074 8.234 -1.559 1 92.94 95 ARG B CA 1
ATOM 1675 C C . ARG B 1 95 ? 6.043 7.613 -2.951 1 92.94 95 ARG B C 1
ATOM 1677 O O . ARG B 1 95 ? 6.988 7.77 -3.727 1 92.94 95 ARG B O 1
ATOM 1684 N N . SER B 1 96 ? 5.016 6.871 -3.184 1 93.31 96 SER B N 1
ATOM 1685 C CA . SER B 1 96 ? 4.828 6.289 -4.508 1 93.31 96 SER B CA 1
ATOM 1686 C C . SER B 1 96 ? 3.479 6.68 -5.102 1 93.31 96 SER B C 1
ATOM 1688 O O . SER B 1 96 ? 2.471 6.715 -4.391 1 93.31 96 SER B O 1
ATOM 1690 N N . VAL B 1 97 ? 3.484 7.066 -6.348 1 95.06 97 VAL B N 1
ATOM 1691 C CA . VAL B 1 97 ? 2.273 7.215 -7.148 1 95.06 97 VAL B CA 1
ATOM 1692 C C . VAL B 1 97 ? 2.092 5.988 -8.039 1 95.06 97 VAL B C 1
ATOM 1694 O O . VAL B 1 97 ? 2.994 5.629 -8.805 1 95.06 97 VAL B O 1
ATOM 1697 N N . MET B 1 98 ? 0.949 5.395 -7.867 1 95.25 98 MET B N 1
ATOM 1698 C CA . MET B 1 98 ? 0.707 4.145 -8.578 1 95.25 98 MET B CA 1
ATOM 1699 C C . MET B 1 98 ? -0.617 4.195 -9.336 1 95.25 98 MET B C 1
ATOM 1701 O O . MET B 1 98 ? -1.565 4.844 -8.891 1 95.25 98 MET B O 1
ATOM 1705 N N . GLU B 1 99 ? -0.578 3.59 -10.5 1 94.12 99 GLU B N 1
ATOM 1706 C CA . GLU B 1 99 ? -1.789 3.492 -11.312 1 94.12 99 GLU B CA 1
ATOM 1707 C C . GLU B 1 99 ? -2.486 2.15 -11.102 1 94.12 99 GLU B C 1
ATOM 1709 O O . GLU B 1 99 ? -1.83 1.109 -11.031 1 94.12 99 GLU B O 1
ATOM 1714 N N . TYR B 1 100 ? -3.807 2.281 -10.977 1 89.25 100 TYR B N 1
ATOM 1715 C CA . TYR B 1 100 ? -4.621 1.076 -10.867 1 89.25 100 TYR B CA 1
ATOM 1716 C C . TYR B 1 100 ? -4.586 0.271 -12.156 1 89.25 100 TYR B C 1
ATOM 1718 O O . TYR B 1 100 ? -4.824 0.811 -13.242 1 89.25 100 TYR B O 1
ATOM 1726 N N . VAL B 1 101 ? -4.137 -0.895 -12.336 1 81.31 101 VAL B N 1
ATOM 1727 C CA . VAL B 1 101 ? -4.035 -1.745 -13.516 1 81.31 101 VAL B CA 1
ATOM 1728 C C . VAL B 1 101 ? -5.297 -2.594 -13.656 1 81.31 101 VAL B C 1
ATOM 1730 O O . VAL B 1 101 ? -5.672 -2.982 -14.766 1 81.31 101 VAL B O 1
ATOM 1733 N N . GLY B 1 102 ? -6.172 -2.754 -12.836 1 63.84 102 GLY B N 1
ATOM 1734 C CA . GLY B 1 102 ? -7.398 -3.537 -12.906 1 63.84 102 GLY B CA 1
ATOM 1735 C C . GLY B 1 102 ? -7.699 -4.289 -11.625 1 63.84 102 GLY B C 1
ATOM 1736 O O . GLY B 1 102 ? -6.801 -4.527 -10.812 1 63.84 102 GLY B O 1
ATOM 1737 N N . GLN B 1 103 ? -9.031 -4.07 -11.141 1 54.47 103 GLN B N 1
ATOM 1738 C CA . GLN B 1 103 ? -9.648 -4.711 -9.984 1 54.47 103 GLN B CA 1
ATOM 1739 C C . GLN B 1 103 ? -9.578 -6.23 -10.086 1 54.47 103 GLN B C 1
ATOM 1741 O O . GLN B 1 103 ? -9.867 -6.801 -11.141 1 54.47 103 GLN B O 1
ATOM 1746 N N . LEU B 1 104 ? -8.805 -6.828 -9.383 1 49.53 104 LEU B N 1
ATOM 1747 C CA . LEU B 1 104 ? -9.383 -8.148 -9.156 1 49.53 104 LEU B CA 1
ATOM 1748 C C . LEU B 1 104 ? -10.727 -8.039 -8.445 1 49.53 104 LEU B C 1
ATOM 1750 O O . LEU B 1 104 ? -10.984 -7.055 -7.746 1 49.53 104 LEU B O 1
ATOM 1754 N N . ASP B 1 105 ? -11.742 -9 -8.547 1 42.72 105 ASP B N 1
ATOM 1755 C CA . ASP B 1 105 ? -13.141 -9.195 -8.156 1 42.72 105 ASP B CA 1
ATOM 1756 C C . ASP B 1 105 ? -13.336 -8.945 -6.664 1 42.72 105 ASP B C 1
ATOM 1758 O O . ASP B 1 105 ? -12.422 -9.148 -5.867 1 42.72 105 ASP B O 1
ATOM 1762 N N . GLU B 1 106 ? -13.969 -7.797 -6.25 1 47.19 106 GLU B N 1
ATOM 1763 C CA . GLU B 1 106 ? -14.609 -8.055 -4.965 1 47.19 106 GLU B CA 1
ATOM 1764 C C . GLU B 1 106 ? -15.133 -9.484 -4.891 1 47.19 106 GLU B C 1
ATOM 1766 O O . GLU B 1 106 ? -15.859 -9.938 -5.781 1 47.19 106 GLU B O 1
ATOM 1771 N N . PHE B 1 107 ? -14.375 -10.336 -4.242 1 46.09 107 PHE B N 1
ATOM 1772 C CA . PHE B 1 107 ? -14.781 -11.727 -4.16 1 46.09 107 PHE B CA 1
ATOM 1773 C C . PHE B 1 107 ? -16.125 -11.859 -3.443 1 46.09 107 PHE B C 1
ATOM 1775 O O . PHE B 1 107 ? -16.391 -11.125 -2.49 1 46.09 107 PHE B O 1
ATOM 1782 N N . ALA B 1 108 ? -17.156 -12.086 -4.133 1 40 108 ALA B N 1
ATOM 1783 C CA . ALA B 1 108 ? -18.469 -12.352 -3.574 1 40 108 ALA B CA 1
ATOM 1784 C C . ALA B 1 108 ? -18.375 -13.156 -2.283 1 40 108 ALA B C 1
ATOM 1786 O O . ALA B 1 108 ? -17.469 -13.977 -2.125 1 40 108 ALA B O 1
ATOM 1787 N N . ASP B 1 109 ? -18.906 -12.539 -1.237 1 39.84 109 ASP B N 1
ATOM 1788 C CA . ASP B 1 109 ? -19.109 -13.336 -0.032 1 39.84 109 ASP B CA 1
ATOM 1789 C C . ASP B 1 109 ? -19.625 -14.734 -0.378 1 39.84 109 ASP B C 1
ATOM 1791 O O . ASP B 1 109 ? -20.688 -14.883 -0.992 1 39.84 109 ASP B O 1
ATOM 1795 N N . ALA B 1 110 ? -18.938 -15.758 -0.572 1 36.47 110 ALA B N 1
ATOM 1796 C CA . ALA B 1 110 ? -19.391 -17.125 -0.814 1 36.47 110 ALA B CA 1
ATOM 1797 C C . ALA B 1 110 ? -20.469 -17.516 0.191 1 36.47 110 ALA B C 1
ATOM 1799 O O . ALA B 1 110 ? -21.062 -18.609 0.086 1 36.47 110 ALA B O 1
ATOM 1800 N N . THR B 1 111 ? -20.609 -16.891 1.29 1 35.94 111 THR B N 1
ATOM 1801 C CA . THR B 1 111 ? -21.609 -17.406 2.223 1 35.94 111 THR B CA 1
ATOM 1802 C C . THR B 1 111 ? -23.016 -17.094 1.732 1 35.94 111 THR B C 1
ATOM 1804 O O . THR B 1 111 ? -24 -17.516 2.348 1 35.94 111 THR B O 1
ATOM 1807 N N . GLN B 1 112 ? -23.141 -16.125 0.969 1 29.98 112 GLN B N 1
ATOM 1808 C CA . GLN B 1 112 ? -24.562 -15.898 0.743 1 29.98 112 GLN B CA 1
ATOM 1809 C C . GLN B 1 112 ? -25.125 -16.906 -0.251 1 29.98 112 GLN B C 1
ATOM 1811 O O . GLN B 1 112 ? -25.859 -16.547 -1.171 1 29.98 112 GLN B O 1
ATOM 1816 N N . LYS B 1 113 ? -24.641 -18 -0.627 1 27.17 113 LYS B N 1
ATOM 1817 C CA . LYS B 1 113 ? -25.531 -18.953 -1.307 1 27.17 113 LYS B CA 1
ATOM 1818 C C . LYS B 1 113 ? -26.406 -19.703 -0.308 1 27.17 113 LYS B C 1
ATOM 1820 O O . LYS B 1 113 ? -25.953 -20.062 0.779 1 27.17 113 LYS B O 1
#

pLDDT: mean 86.6, std 17.72, range [27.17, 98.38]

Sequence (226 aa):
MTPSPESDQQFNKWYDDEHIPMLSVVPGWLSAKRFVLCASIYQSTGTTTAARRAPKYLAVHELENVQVFDKSEYRAATSTPWRTEVMESLKEKQRSVMEYVGQLDEFADATQKMTPSPESDQQFNKWYDDEHIPMLSVVPGWLSAKRFVLCASIYQSTGTTTAARRAPKYLAVHELENVQVFDKSEYRAATSTPWRTEVMESLKEKQRSVMEYVGQLDEFADATQK